Protein AF-A0ABD3NAD8-F1 (afdb_monomer)

Structure (mmCIF, N/CA/C/O backbone):
data_AF-A0ABD3NAD8-F1
#
_entry.id   AF-A0ABD3NAD8-F1
#
loop_
_atom_site.group_PDB
_atom_site.id
_atom_site.type_symbol
_atom_site.label_atom_id
_atom_site.label_alt_id
_atom_site.label_comp_id
_atom_site.label_asym_id
_atom_site.label_entity_id
_atom_site.label_seq_id
_atom_site.pdbx_PDB_ins_code
_atom_site.Cartn_x
_atom_site.Cartn_y
_atom_site.Cartn_z
_atom_site.occupancy
_atom_site.B_iso_or_equiv
_atom_site.auth_seq_id
_atom_site.auth_comp_id
_atom_site.auth_asym_id
_atom_site.auth_atom_id
_atom_site.pdbx_PDB_model_num
ATOM 1 N N . MET A 1 1 ? 34.230 -24.444 -45.486 1.00 39.56 1 MET A N 1
ATOM 2 C CA . MET A 1 1 ? 33.389 -23.413 -46.130 1.00 39.56 1 MET A CA 1
ATOM 3 C C . MET A 1 1 ? 31.937 -23.840 -45.997 1.00 39.56 1 MET A C 1
ATOM 5 O O . MET A 1 1 ? 31.507 -24.710 -46.738 1.00 39.56 1 MET A O 1
ATOM 9 N N . ILE A 1 2 ? 31.224 -23.310 -45.003 1.00 25.03 2 ILE A N 1
ATOM 10 C CA . ILE A 1 2 ? 29.782 -23.521 -44.814 1.00 25.03 2 ILE A CA 1
ATOM 11 C C . ILE A 1 2 ? 29.194 -22.139 -44.528 1.00 25.03 2 ILE A C 1
ATOM 13 O O . ILE A 1 2 ? 29.725 -21.396 -43.705 1.00 25.03 2 ILE A O 1
ATOM 17 N N . ALA A 1 3 ? 28.185 -21.778 -45.314 1.00 26.28 3 ALA A N 1
ATOM 18 C CA . ALA A 1 3 ? 27.603 -20.450 -45.400 1.00 26.28 3 ALA A CA 1
ATOM 19 C C . ALA A 1 3 ? 26.737 -20.115 -44.176 1.00 26.28 3 ALA A C 1
ATOM 21 O O . ALA A 1 3 ? 25.886 -20.905 -43.770 1.00 26.28 3 ALA A O 1
ATOM 22 N N . SER A 1 4 ? 26.930 -18.913 -43.634 1.00 23.59 4 SER A N 1
ATOM 23 C CA . SER A 1 4 ? 26.073 -18.307 -42.615 1.00 23.59 4 SER A CA 1
ATOM 24 C C . SER A 1 4 ? 24.858 -17.652 -43.273 1.00 23.59 4 SER A C 1
ATOM 26 O O . SER A 1 4 ? 25.016 -16.750 -44.094 1.00 23.59 4 SER A O 1
ATOM 28 N N . TYR A 1 5 ? 23.651 -18.051 -42.870 1.00 23.64 5 TYR A N 1
ATOM 29 C CA . TYR A 1 5 ? 22.419 -17.300 -43.128 1.00 23.64 5 TYR A CA 1
ATOM 30 C C . TYR A 1 5 ? 21.972 -16.586 -41.843 1.00 23.64 5 TYR A C 1
ATOM 32 O O . TYR A 1 5 ? 21.877 -17.235 -40.800 1.00 23.64 5 TYR A O 1
ATOM 40 N N . PRO A 1 6 ? 21.662 -15.278 -41.879 1.00 28.80 6 PRO A N 1
ATOM 41 C CA . PRO A 1 6 ? 21.065 -14.591 -40.743 1.00 28.80 6 PRO A CA 1
ATOM 42 C C . PRO A 1 6 ? 19.551 -14.845 -40.695 1.00 28.80 6 PRO A C 1
ATOM 44 O O . PRO A 1 6 ? 18.809 -14.473 -41.605 1.00 28.80 6 PRO A O 1
ATOM 47 N N . ILE A 1 7 ? 19.084 -15.452 -39.602 1.00 27.44 7 ILE A N 1
ATOM 48 C CA . ILE A 1 7 ? 17.658 -15.592 -39.288 1.00 27.44 7 ILE A CA 1
ATOM 49 C C . ILE A 1 7 ? 17.137 -14.228 -38.821 1.00 27.44 7 ILE A C 1
ATOM 51 O O . ILE A 1 7 ? 17.492 -13.725 -37.756 1.00 27.44 7 ILE A O 1
ATOM 55 N N . ARG A 1 8 ? 16.292 -13.616 -39.651 1.00 27.55 8 ARG A N 1
ATOM 56 C CA . ARG A 1 8 ? 15.570 -12.372 -39.370 1.00 27.55 8 ARG A CA 1
ATOM 57 C C . ARG A 1 8 ? 14.283 -12.720 -38.616 1.00 27.55 8 ARG A C 1
ATOM 59 O O . ARG A 1 8 ? 13.380 -13.307 -39.201 1.00 27.55 8 ARG A O 1
ATOM 66 N N . ALA A 1 9 ? 14.192 -12.369 -37.335 1.00 31.05 9 ALA A N 1
ATOM 67 C CA . ALA A 1 9 ? 12.952 -12.512 -36.568 1.00 31.05 9 ALA A CA 1
ATOM 68 C C . ALA A 1 9 ? 11.886 -11.498 -37.048 1.00 31.05 9 ALA A C 1
ATOM 70 O O . ALA A 1 9 ? 12.238 -10.350 -37.356 1.00 31.05 9 ALA A O 1
ATOM 71 N N . PRO A 1 10 ? 10.596 -11.881 -37.121 1.00 30.50 10 PRO A N 1
ATOM 72 C CA . PRO A 1 10 ? 9.531 -10.989 -37.560 1.00 30.50 10 PRO A CA 1
ATOM 73 C C . PRO A 1 10 ? 9.176 -9.981 -36.458 1.00 30.50 10 PRO A C 1
ATOM 75 O O . PRO A 1 10 ? 9.007 -10.335 -35.292 1.00 30.50 10 PRO A O 1
ATOM 78 N N . ARG A 1 11 ? 9.060 -8.704 -36.838 1.00 40.19 11 ARG A N 1
ATOM 79 C CA . ARG A 1 11 ? 8.466 -7.650 -36.004 1.00 40.19 11 ARG A CA 1
ATOM 80 C C . ARG A 1 11 ? 6.947 -7.777 -36.071 1.00 40.19 11 ARG A C 1
ATOM 82 O O . ARG A 1 11 ? 6.416 -7.823 -37.175 1.00 40.19 11 ARG A O 1
ATOM 89 N N . GLY A 1 12 ? 6.274 -7.742 -34.923 1.00 40.19 12 GLY A N 1
ATOM 90 C CA . GLY A 1 12 ? 4.830 -7.490 -34.877 1.00 40.19 12 GLY A CA 1
ATOM 91 C C . GLY A 1 12 ? 4.067 -8.273 -33.817 1.00 40.19 12 GLY A C 1
ATOM 92 O O . GLY A 1 12 ? 3.127 -8.963 -34.170 1.00 40.19 12 GLY A O 1
ATOM 93 N N . TRP A 1 13 ? 4.472 -8.198 -32.548 1.00 37.44 13 TRP A N 1
ATOM 94 C CA . TRP A 1 13 ? 3.698 -8.698 -31.402 1.00 37.44 13 TRP A CA 1
ATOM 95 C C . TRP A 1 13 ? 3.910 -7.693 -30.265 1.00 37.44 13 TRP A C 1
ATOM 97 O O . TRP A 1 13 ? 4.909 -7.786 -29.555 1.00 37.44 13 TRP A O 1
ATOM 107 N N . GLY A 1 14 ? 3.083 -6.646 -30.185 1.00 40.69 14 GLY A N 1
ATOM 108 C CA . GLY A 1 14 ? 3.405 -5.485 -29.342 1.00 40.69 14 GLY A CA 1
ATOM 109 C C . GLY A 1 14 ? 2.270 -4.831 -28.564 1.00 40.69 14 GLY A C 1
ATOM 110 O O . GLY A 1 14 ? 2.575 -4.185 -27.569 1.00 40.69 14 GLY A O 1
ATOM 111 N N . GLU A 1 15 ? 1.000 -4.995 -28.941 1.00 39.97 15 GLU A N 1
ATOM 112 C CA . GLU A 1 15 ? -0.069 -4.178 -28.334 1.00 39.97 15 GLU A CA 1
ATOM 113 C C . GLU A 1 15 ? -1.209 -5.004 -27.711 1.00 39.97 15 GLU A C 1
ATOM 115 O O . GLU A 1 15 ? -1.737 -4.617 -26.670 1.00 39.97 15 GLU A O 1
ATOM 120 N N . ASP A 1 16 ? -1.485 -6.216 -28.201 1.00 34.66 16 ASP A N 1
ATOM 121 C CA . ASP A 1 16 ? -2.639 -6.999 -27.721 1.00 34.66 16 ASP A CA 1
ATOM 122 C C . ASP A 1 16 ? -2.414 -7.708 -26.367 1.00 34.66 16 ASP A C 1
ATOM 124 O O . ASP A 1 16 ? -3.361 -7.989 -25.632 1.00 34.66 16 ASP A O 1
ATOM 128 N N . LEU A 1 17 ? -1.159 -7.949 -25.965 1.00 41.22 17 LEU A N 1
ATOM 129 C CA . LEU A 1 17 ? -0.846 -8.648 -24.704 1.00 41.22 17 LEU A CA 1
ATOM 130 C C . LEU A 1 17 ? -0.907 -7.734 -23.461 1.00 41.22 17 LEU A C 1
ATOM 132 O O . LEU A 1 17 ? -1.074 -8.211 -22.333 1.00 41.22 17 LEU A O 1
ATOM 136 N N . VAL A 1 18 ? -0.769 -6.418 -23.657 1.00 41.97 18 VAL A N 1
ATOM 137 C CA . VAL A 1 18 ? -0.759 -5.419 -22.570 1.00 41.97 18 VAL A CA 1
ATOM 138 C C . VAL A 1 18 ? -2.186 -5.089 -22.126 1.00 41.97 18 VAL A C 1
ATOM 140 O O . VAL A 1 18 ? -2.445 -4.937 -20.930 1.00 41.97 18 VAL A O 1
ATOM 143 N N . ALA A 1 19 ? -3.139 -5.100 -23.066 1.00 36.53 19 ALA A N 1
ATOM 144 C CA . ALA A 1 19 ? -4.561 -5.037 -22.747 1.00 36.53 19 ALA A CA 1
ATOM 145 C C . ALA A 1 19 ? -4.994 -6.244 -21.898 1.00 36.53 19 ALA A C 1
ATOM 147 O O . ALA A 1 19 ? -5.687 -6.055 -20.903 1.00 36.53 19 ALA A O 1
ATOM 148 N N . SER A 1 20 ? -4.509 -7.455 -22.211 1.00 38.88 20 SER A N 1
ATOM 149 C CA . SER A 1 20 ? -4.867 -8.693 -21.500 1.00 38.88 20 SER A CA 1
ATOM 150 C C . SER A 1 20 ? -4.415 -8.701 -20.034 1.00 38.88 20 SER A C 1
ATOM 152 O O . SER A 1 20 ? -5.158 -9.127 -19.155 1.00 38.88 20 SER A O 1
ATOM 154 N N . THR A 1 21 ? -3.218 -8.196 -19.727 1.00 40.72 21 THR A N 1
ATOM 155 C CA . THR A 1 21 ? -2.651 -8.250 -18.364 1.00 40.72 21 THR A CA 1
ATOM 156 C C . THR A 1 21 ? -3.248 -7.207 -17.414 1.00 40.72 21 THR A C 1
ATOM 158 O O . THR A 1 21 ? -3.453 -7.510 -16.239 1.00 40.72 21 THR A O 1
ATOM 161 N N . CYS A 1 22 ? -3.627 -6.024 -17.914 1.00 41.12 22 CYS A N 1
ATOM 162 C CA . CYS A 1 22 ? -4.428 -5.067 -17.139 1.00 41.12 22 CYS A CA 1
ATOM 163 C C . CYS A 1 22 ? -5.900 -5.501 -17.031 1.00 41.12 22 CYS A C 1
ATOM 165 O O . CYS A 1 22 ? -6.521 -5.292 -15.986 1.00 41.12 22 CYS A O 1
ATOM 167 N N . PHE A 1 23 ? -6.439 -6.174 -18.058 1.00 39.88 23 PHE A N 1
ATOM 168 C CA . PHE A 1 23 ? -7.770 -6.779 -17.986 1.00 39.88 23 PHE A CA 1
ATOM 169 C C . PHE A 1 23 ? -7.854 -7.851 -16.907 1.00 39.88 23 PHE A C 1
ATOM 171 O O . PHE A 1 23 ? -8.876 -7.915 -16.246 1.00 39.88 23 PHE A O 1
ATOM 178 N N . HIS A 1 24 ? -6.814 -8.656 -16.671 1.00 42.31 24 HIS A N 1
ATOM 179 C CA . HIS A 1 24 ? -6.891 -9.727 -15.673 1.00 42.31 24 HIS A CA 1
ATOM 180 C C . HIS A 1 24 ? -6.938 -9.218 -14.231 1.00 42.31 24 HIS A C 1
ATOM 182 O O . HIS A 1 24 ? -7.728 -9.732 -13.449 1.00 42.31 24 HIS A O 1
ATOM 188 N N . VAL A 1 25 ? -6.198 -8.163 -13.877 1.00 48.16 25 VAL A N 1
ATOM 189 C CA . VAL A 1 25 ? -6.293 -7.580 -12.524 1.00 48.16 25 VAL A CA 1
ATOM 190 C C . VAL A 1 25 ? -7.663 -6.921 -12.310 1.00 48.16 25 VAL A C 1
ATOM 192 O O . VAL A 1 25 ? -8.266 -7.082 -11.251 1.00 48.16 25 VAL A O 1
ATOM 195 N N . ILE A 1 26 ? -8.205 -6.247 -13.329 1.00 45.66 26 ILE A N 1
ATOM 196 C CA . ILE A 1 26 ? -9.538 -5.623 -13.270 1.00 45.66 26 ILE A CA 1
ATOM 197 C C . ILE A 1 26 ? -10.661 -6.681 -13.312 1.00 45.66 26 ILE A C 1
ATOM 199 O O . ILE A 1 26 ? -11.648 -6.552 -12.591 1.00 45.66 26 ILE A O 1
ATOM 203 N N . ALA A 1 27 ? -10.505 -7.755 -14.091 1.00 42.78 27 ALA A N 1
ATOM 204 C CA . ALA A 1 27 ? -11.459 -8.859 -14.191 1.00 42.78 27 ALA A CA 1
ATOM 205 C C . ALA A 1 27 ? -11.477 -9.707 -12.917 1.00 42.78 27 ALA A C 1
ATOM 207 O O . ALA A 1 27 ? -12.556 -10.064 -12.458 1.00 42.78 27 ALA A O 1
ATOM 208 N N . SER A 1 28 ? -10.328 -9.958 -12.283 1.00 42.66 28 SER A N 1
ATOM 209 C CA . SER A 1 28 ? -10.280 -10.613 -10.971 1.00 42.66 28 SER A CA 1
ATOM 210 C C . SER A 1 28 ? -10.959 -9.762 -9.892 1.00 42.66 28 SER A C 1
ATOM 212 O O . SER A 1 28 ? -11.696 -10.306 -9.076 1.00 42.66 28 SER A O 1
ATOM 214 N N . ILE A 1 29 ? -10.820 -8.429 -9.931 1.00 47.88 29 ILE A N 1
ATOM 215 C CA . ILE A 1 29 ? -11.559 -7.523 -9.030 1.00 47.88 29 ILE A CA 1
ATOM 216 C C . ILE A 1 29 ? -13.073 -7.561 -9.321 1.00 47.88 29 ILE A C 1
ATOM 218 O O . ILE A 1 29 ? -13.874 -7.628 -8.391 1.00 47.88 29 ILE A O 1
ATOM 222 N N . ALA A 1 30 ? -13.488 -7.587 -10.592 1.00 44.09 30 ALA A N 1
ATOM 223 C CA . ALA A 1 30 ? -14.903 -7.653 -1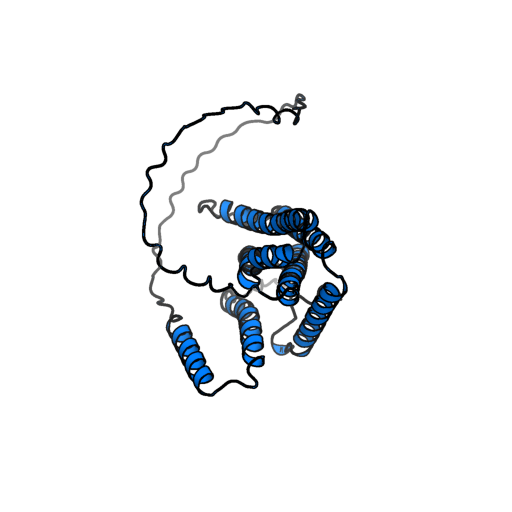0.976 1.00 44.09 30 ALA A CA 1
ATOM 224 C C . ALA A 1 30 ? -15.566 -9.011 -10.654 1.00 44.09 30 ALA A C 1
ATOM 226 O O . ALA A 1 30 ? -16.731 -9.048 -10.255 1.00 44.09 30 ALA A O 1
ATOM 227 N N . ILE A 1 31 ? -14.836 -10.122 -10.786 1.00 46.50 31 ILE A N 1
ATOM 228 C CA . ILE A 1 31 ? -15.319 -11.478 -10.471 1.00 46.50 31 ILE A CA 1
ATOM 229 C C . ILE A 1 31 ? -15.453 -11.670 -8.952 1.00 46.50 31 ILE A C 1
ATOM 231 O O . ILE A 1 31 ? -16.444 -12.247 -8.497 1.00 46.50 31 ILE A O 1
ATOM 235 N N . VAL A 1 32 ? -14.530 -11.115 -8.157 1.00 49.06 32 VAL A N 1
ATOM 236 C CA . VAL A 1 32 ? -14.637 -11.102 -6.686 1.00 49.06 32 VAL A CA 1
ATOM 237 C C . VAL A 1 32 ? -15.862 -10.302 -6.221 1.00 49.06 32 VAL A C 1
ATOM 239 O O . VAL A 1 32 ? -16.561 -10.731 -5.299 1.00 49.06 32 VAL A O 1
ATOM 242 N N . GLU A 1 33 ? -16.197 -9.200 -6.897 1.00 48.28 33 GLU A N 1
ATOM 243 C CA . GLU A 1 33 ? -17.381 -8.398 -6.559 1.00 48.28 33 GLU A CA 1
ATOM 244 C C . GLU A 1 33 ? -18.702 -9.088 -6.970 1.00 48.28 33 GLU A C 1
ATOM 246 O O . GLU A 1 33 ? -19.704 -8.988 -6.257 1.00 48.28 33 GLU A O 1
ATOM 251 N N . LEU A 1 34 ? -18.703 -9.872 -8.058 1.00 45.03 34 LEU A N 1
ATOM 252 C CA . LEU A 1 34 ? -19.848 -10.695 -8.487 1.00 45.03 34 LEU A CA 1
ATOM 253 C C . LEU A 1 34 ? -20.079 -11.920 -7.582 1.00 45.03 34 LEU A C 1
ATOM 255 O O . LEU A 1 34 ? -21.225 -12.310 -7.351 1.00 45.03 34 LEU A O 1
ATOM 259 N N . GLY A 1 35 ? -19.019 -12.493 -7.003 1.00 48.22 35 GLY A N 1
ATOM 260 C CA . GLY A 1 35 ? -19.107 -13.617 -6.059 1.00 48.22 35 GLY A CA 1
ATOM 261 C C . GLY A 1 35 ? -19.759 -13.270 -4.712 1.00 48.22 35 GLY A C 1
ATOM 262 O O . GLY A 1 35 ? -20.184 -14.166 -3.977 1.00 48.22 35 GLY A O 1
ATOM 263 N N . ARG A 1 36 ? -19.894 -11.976 -4.393 1.00 46.81 36 ARG A N 1
ATOM 264 C CA . ARG A 1 36 ? -20.474 -11.469 -3.136 1.00 46.81 36 ARG A CA 1
ATOM 265 C C . ARG A 1 36 ? -22.006 -11.363 -3.153 1.00 46.81 36 ARG A C 1
ATOM 267 O O . ARG A 1 36 ? -22.611 -11.048 -2.128 1.00 46.81 36 ARG A O 1
ATOM 274 N N . ILE A 1 37 ? -22.644 -11.651 -4.289 1.00 48.47 37 ILE A N 1
ATOM 275 C CA . ILE A 1 37 ? -24.086 -11.491 -4.522 1.00 48.47 37 ILE A CA 1
ATOM 276 C C . ILE A 1 37 ? -24.754 -12.872 -4.527 1.00 48.47 37 ILE A C 1
ATOM 278 O O . ILE A 1 37 ? -25.175 -13.375 -5.564 1.00 48.47 37 ILE A O 1
ATOM 282 N N . LYS A 1 38 ? -24.843 -13.527 -3.364 1.00 50.47 38 LYS A N 1
ATOM 283 C CA . LYS A 1 38 ? -25.633 -14.769 -3.233 1.00 50.47 38 LYS A CA 1
ATOM 284 C C . LYS A 1 38 ? -27.039 -14.567 -2.665 1.00 50.47 38 LYS A C 1
ATOM 286 O O . LYS A 1 38 ? -27.776 -15.538 -2.594 1.00 50.47 38 LYS A O 1
ATOM 291 N N . HIS A 1 39 ? -27.450 -13.343 -2.316 1.00 53.09 39 HIS A N 1
ATOM 292 C CA . HIS A 1 39 ? -28.790 -13.100 -1.763 1.00 53.09 39 HIS A CA 1
ATOM 293 C C . HIS A 1 39 ? -29.255 -11.638 -1.892 1.00 53.09 39 HIS A C 1
ATOM 295 O O . HIS A 1 39 ? -29.528 -10.975 -0.893 1.00 53.09 39 HIS A O 1
ATOM 301 N N . THR A 1 40 ? -29.373 -11.109 -3.112 1.00 53.31 40 THR A N 1
ATOM 302 C CA . THR A 1 40 ? -29.961 -9.772 -3.300 1.00 53.31 40 THR A CA 1
ATOM 303 C C . THR A 1 40 ? -30.985 -9.717 -4.422 1.00 53.31 40 THR A C 1
ATOM 305 O O . THR A 1 40 ? -30.876 -10.371 -5.455 1.00 53.31 40 THR A O 1
ATOM 308 N N . ASP A 1 41 ? -32.022 -8.944 -4.121 1.00 63.59 41 ASP A N 1
ATOM 309 C CA . ASP A 1 41 ? -33.313 -8.835 -4.781 1.00 63.59 41 ASP A CA 1
ATOM 310 C C . ASP A 1 41 ? -33.212 -8.516 -6.283 1.00 63.59 41 ASP A C 1
ATOM 312 O O . ASP A 1 41 ? -32.328 -7.760 -6.711 1.00 63.59 41 ASP A O 1
ATOM 316 N N . ARG A 1 42 ? -34.143 -9.053 -7.086 1.00 65.19 42 ARG A N 1
ATOM 317 C CA . ARG A 1 42 ? -34.136 -9.003 -8.569 1.00 65.19 42 ARG A CA 1
ATOM 318 C C . ARG A 1 42 ? -33.966 -7.584 -9.131 1.00 65.19 42 ARG A C 1
ATOM 320 O O . ARG A 1 42 ? -33.372 -7.412 -10.193 1.00 65.19 42 ARG A O 1
ATOM 327 N N . SER A 1 43 ? -34.414 -6.569 -8.397 1.00 62.06 43 SER A N 1
ATOM 328 C CA . SER A 1 43 ? -34.292 -5.154 -8.766 1.00 62.06 43 SER A CA 1
ATOM 329 C C . SER A 1 43 ? -32.841 -4.649 -8.807 1.00 62.06 43 SER A C 1
ATOM 331 O O . SER A 1 43 ? -32.510 -3.790 -9.622 1.00 62.06 43 SER A O 1
ATOM 333 N N . THR A 1 44 ? -31.942 -5.201 -7.985 1.00 64.69 44 THR A N 1
ATOM 334 C CA . THR A 1 44 ? -30.519 -4.804 -7.976 1.00 64.69 44 THR A CA 1
ATOM 335 C C . THR A 1 44 ? -29.729 -5.409 -9.137 1.00 64.69 44 THR A C 1
ATOM 337 O O . THR A 1 44 ? -28.842 -4.751 -9.682 1.00 64.69 44 THR A O 1
ATOM 340 N N . ALA A 1 45 ? -30.109 -6.608 -9.588 1.00 66.06 45 ALA A N 1
ATOM 341 C CA . ALA A 1 45 ? -29.502 -7.259 -10.746 1.00 66.06 45 ALA A CA 1
ATOM 342 C C . ALA A 1 45 ? -29.756 -6.474 -12.046 1.00 66.06 45 ALA A C 1
ATOM 344 O O . ALA A 1 45 ? -28.849 -6.324 -12.863 1.00 66.06 45 ALA A O 1
ATOM 345 N N . VAL A 1 46 ? -30.954 -5.900 -12.208 1.00 72.38 46 VAL A N 1
ATOM 346 C CA . VAL A 1 46 ? -31.307 -5.090 -13.389 1.00 72.38 46 VAL A CA 1
ATOM 347 C C . VAL A 1 46 ? -30.510 -3.783 -13.431 1.00 72.38 46 VAL A C 1
ATOM 349 O O . VAL A 1 46 ? -29.988 -3.419 -14.481 1.00 72.38 46 VAL A O 1
ATOM 352 N N . ILE A 1 47 ? -30.341 -3.102 -12.291 1.00 69.12 47 ILE A N 1
ATOM 353 C CA . ILE A 1 47 ? -29.558 -1.855 -12.214 1.00 69.12 47 ILE A CA 1
ATOM 354 C C . ILE A 1 47 ? -28.068 -2.120 -12.495 1.00 69.12 47 ILE A C 1
ATOM 356 O O . ILE A 1 47 ? -27.412 -1.316 -13.160 1.00 69.12 47 ILE A O 1
ATOM 360 N N . MET A 1 48 ? -27.537 -3.257 -12.039 1.00 66.88 48 MET A N 1
ATOM 361 C CA . MET A 1 48 ? -26.155 -3.668 -12.317 1.00 66.88 48 MET A CA 1
ATOM 362 C C . MET A 1 48 ? -25.950 -4.046 -13.790 1.00 66.88 48 MET A C 1
ATOM 364 O O . MET A 1 48 ? -24.976 -3.601 -14.397 1.00 66.88 48 MET A O 1
ATOM 368 N N . ALA A 1 49 ? -26.889 -4.780 -14.396 1.00 69.31 49 ALA A N 1
ATOM 369 C CA . ALA A 1 49 ? -26.846 -5.105 -15.823 1.00 69.31 49 ALA A CA 1
ATOM 370 C C . ALA A 1 49 ? -26.902 -3.841 -16.699 1.00 69.31 49 ALA A C 1
ATOM 372 O O . ALA A 1 49 ? -26.155 -3.729 -17.670 1.00 69.31 49 ALA A O 1
ATOM 373 N N . LEU A 1 50 ? -27.716 -2.850 -16.314 1.00 65.69 50 LEU A N 1
ATOM 374 C CA . LEU A 1 50 ? -27.797 -1.570 -17.020 1.00 65.69 50 LEU A CA 1
ATOM 375 C C . LEU A 1 50 ? -26.490 -0.766 -16.907 1.00 65.69 50 LEU A C 1
ATOM 377 O O . LEU A 1 50 ? -26.045 -0.173 -17.887 1.00 65.69 50 LEU A O 1
ATOM 381 N N . ARG A 1 51 ? -25.834 -0.775 -15.737 1.00 68.50 51 ARG A N 1
ATOM 382 C CA . ARG A 1 51 ? -24.527 -0.118 -15.548 1.00 68.50 51 ARG A CA 1
ATOM 383 C C . ARG A 1 51 ? -23.418 -0.788 -16.359 1.00 68.50 51 ARG A C 1
ATOM 385 O O . ARG A 1 51 ? -22.590 -0.084 -16.931 1.00 68.50 51 ARG A O 1
ATOM 392 N N . LEU A 1 52 ? -23.429 -2.117 -16.461 1.00 62.88 52 LEU A N 1
ATOM 393 C CA . LEU A 1 52 ? -22.463 -2.871 -17.267 1.00 62.88 52 LEU A CA 1
ATOM 394 C C . LEU A 1 52 ? -22.651 -2.626 -18.779 1.00 62.88 52 LEU A C 1
ATOM 396 O O . LEU A 1 52 ? -21.672 -2.502 -19.516 1.00 62.88 52 LEU A O 1
ATOM 400 N N . LEU A 1 53 ? -23.901 -2.480 -19.232 1.00 61.19 53 LEU A N 1
ATOM 401 C CA . LEU A 1 53 ? -24.231 -2.141 -20.622 1.00 61.19 53 LEU A CA 1
ATOM 402 C C . LEU A 1 53 ? -23.787 -0.712 -20.995 1.00 61.19 53 LEU A C 1
ATOM 404 O O . LEU A 1 53 ? -23.272 -0.477 -22.084 1.00 61.19 53 LEU A O 1
ATOM 408 N N . VAL A 1 54 ? -23.937 0.251 -20.080 1.00 64.38 54 VAL A N 1
ATOM 409 C CA . VAL A 1 54 ? -23.508 1.643 -20.318 1.00 64.38 54 VAL A CA 1
ATOM 410 C C . VAL A 1 54 ? -21.979 1.765 -20.351 1.00 64.38 54 VAL A C 1
ATOM 412 O O . VAL A 1 54 ? -21.445 2.522 -21.157 1.00 64.38 54 VAL A O 1
ATOM 415 N N . LEU A 1 55 ? -21.258 0.983 -19.543 1.00 55.75 55 LEU A N 1
ATOM 416 C CA . LEU A 1 55 ? -19.789 0.965 -19.548 1.00 55.75 55 LEU A CA 1
ATOM 417 C C . LEU A 1 55 ? -19.186 0.302 -20.798 1.00 55.75 55 LEU A C 1
ATOM 419 O O . LEU A 1 55 ? -18.091 0.676 -21.208 1.00 55.75 55 LEU A O 1
ATOM 423 N N . THR A 1 56 ? -19.895 -0.633 -21.436 1.00 52.00 56 THR A N 1
ATOM 424 C CA . THR A 1 56 ? -19.418 -1.300 -22.662 1.00 52.00 56 THR A CA 1
ATOM 425 C C . THR A 1 56 ? -19.616 -0.458 -23.927 1.00 52.00 56 THR A C 1
ATOM 427 O O . THR A 1 56 ? -18.860 -0.613 -24.882 1.00 52.00 56 THR A O 1
ATOM 430 N N . LEU A 1 57 ? -20.550 0.499 -23.926 1.00 47.19 57 LEU A N 1
ATOM 431 C CA . LEU A 1 57 ? -20.830 1.371 -25.078 1.00 47.19 57 LEU A CA 1
ATOM 432 C C . LEU A 1 57 ? -19.856 2.554 -25.245 1.00 47.19 57 LEU A C 1
ATOM 434 O O . LEU A 1 57 ? -19.790 3.133 -26.325 1.00 47.19 57 LEU A O 1
ATOM 438 N N . VAL A 1 58 ? -19.067 2.898 -24.221 1.00 50.72 58 VAL A N 1
ATOM 439 C CA . VAL A 1 58 ? -18.091 4.012 -24.278 1.00 50.72 58 VAL A CA 1
ATOM 440 C C . VAL A 1 58 ? -16.722 3.568 -24.829 1.00 50.72 58 VAL A C 1
ATOM 442 O O . VAL A 1 58 ? -15.873 4.401 -25.133 1.00 50.72 58 VAL A O 1
ATOM 445 N N . ALA A 1 59 ? -16.501 2.266 -25.031 1.00 41.50 59 ALA A N 1
ATOM 446 C CA . ALA A 1 59 ? -15.210 1.702 -25.438 1.00 41.50 59 ALA A CA 1
ATOM 447 C C . ALA A 1 59 ? -15.090 1.396 -26.950 1.00 41.50 59 ALA A C 1
ATOM 449 O O . ALA A 1 59 ? -14.474 0.403 -27.331 1.00 41.50 59 ALA A O 1
ATOM 450 N N . LEU A 1 60 ? -15.659 2.232 -27.826 1.00 44.34 60 LEU A N 1
ATOM 451 C CA . LEU A 1 60 ? -15.427 2.161 -29.278 1.00 44.34 60 LEU A CA 1
ATOM 452 C C . LEU A 1 60 ? -14.293 3.125 -29.680 1.00 44.34 60 LEU A C 1
ATOM 454 O O . LEU A 1 60 ? -14.485 4.340 -29.598 1.00 44.34 60 LEU A O 1
ATOM 458 N N . PRO A 1 61 ? -13.116 2.642 -30.123 1.00 49.62 61 PRO A N 1
ATOM 459 C CA . PRO A 1 61 ? -12.053 3.521 -30.594 1.00 49.62 61 PRO A CA 1
ATOM 460 C C . PRO A 1 61 ? -12.333 4.016 -32.024 1.00 49.62 61 PRO A C 1
ATOM 462 O O . PRO A 1 61 ? -12.370 3.236 -32.973 1.00 49.62 61 PRO A O 1
ATOM 465 N N . CYS A 1 62 ? -12.478 5.335 -32.187 1.00 39.03 62 CYS A N 1
ATOM 466 C CA . CYS A 1 62 ? -12.351 6.018 -33.477 1.00 39.03 62 CYS A CA 1
ATOM 467 C C . CYS A 1 62 ? -10.891 5.956 -33.950 1.00 39.03 62 CYS A C 1
ATOM 469 O O . CYS A 1 62 ? -10.049 6.725 -33.488 1.00 39.03 62 CYS A O 1
ATOM 471 N N . SER A 1 63 ? -10.581 5.069 -34.890 1.00 50.84 63 SER A N 1
ATOM 472 C CA . SER A 1 63 ? -9.300 5.035 -35.597 1.00 50.84 63 SER A CA 1
ATOM 473 C C . SER A 1 63 ? -9.401 5.792 -36.924 1.00 50.84 63 SER A C 1
ATOM 475 O O . SER A 1 63 ? -9.809 5.245 -37.944 1.00 50.84 63 SER A O 1
ATOM 477 N N . ALA A 1 64 ? -9.008 7.068 -36.926 1.00 51.41 64 ALA A N 1
ATOM 478 C CA . ALA A 1 64 ? -8.768 7.814 -38.162 1.00 51.41 64 ALA A CA 1
ATOM 479 C C . ALA A 1 64 ? -7.799 8.984 -37.933 1.00 51.41 64 ALA A C 1
ATOM 481 O O . ALA A 1 64 ? -8.244 10.108 -37.750 1.00 51.41 64 ALA A O 1
ATOM 482 N N . PHE A 1 65 ? -6.484 8.744 -37.980 1.00 49.62 65 PHE A N 1
ATOM 483 C CA . PHE A 1 65 ? -5.512 9.799 -38.299 1.00 49.62 65 PHE A CA 1
ATOM 484 C C . PHE A 1 65 ? -4.299 9.221 -39.041 1.00 49.62 65 PHE A C 1
ATOM 486 O O . PHE A 1 65 ? -3.593 8.344 -38.547 1.00 49.62 65 PHE A O 1
ATOM 493 N N . SER A 1 66 ? -4.093 9.721 -40.259 1.00 43.66 66 SER A N 1
ATOM 494 C CA . SER A 1 66 ? -2.988 9.387 -41.162 1.00 43.66 66 SER A CA 1
ATOM 495 C C . SER A 1 66 ? -1.668 10.045 -40.728 1.00 43.66 66 SER A C 1
ATOM 497 O O . SER A 1 66 ? -1.691 11.155 -40.191 1.00 43.66 66 SER A O 1
ATOM 499 N N . PRO A 1 67 ? -0.501 9.438 -41.018 1.00 52.00 67 PRO A N 1
ATOM 500 C CA . PRO A 1 67 ? 0.792 10.021 -40.676 1.00 52.00 67 PRO A CA 1
ATOM 501 C C . PRO A 1 67 ? 1.214 11.118 -41.671 1.00 52.00 67 PRO A C 1
ATOM 503 O O . PRO A 1 67 ? 1.340 10.878 -42.872 1.00 52.00 67 PRO A O 1
ATOM 506 N N . VAL A 1 68 ? 1.504 12.318 -41.156 1.00 45.81 68 VAL A N 1
ATOM 507 C CA . VAL A 1 68 ? 2.231 13.375 -41.879 1.00 45.81 68 VAL A CA 1
ATOM 508 C C . VAL A 1 68 ? 3.732 13.105 -41.773 1.00 45.81 68 VAL A C 1
ATOM 510 O O . VAL A 1 68 ? 4.306 13.065 -40.689 1.00 45.81 68 VAL A O 1
ATOM 513 N N . SER A 1 69 ? 4.368 12.922 -42.929 1.00 47.66 69 SER A N 1
ATOM 514 C CA . SER A 1 69 ? 5.816 12.794 -43.082 1.00 47.66 69 SER A CA 1
ATOM 515 C C . SER A 1 69 ? 6.464 14.181 -43.086 1.00 47.66 69 SER A C 1
ATOM 517 O O . SER A 1 69 ? 6.254 14.959 -44.016 1.00 47.66 69 SER A O 1
ATOM 519 N N . THR A 1 70 ? 7.270 14.499 -42.071 1.00 46.81 70 THR A N 1
ATOM 520 C CA . THR A 1 70 ? 8.114 15.703 -42.059 1.00 46.81 70 THR A CA 1
ATOM 521 C C . THR A 1 70 ? 9.586 15.344 -42.209 1.00 46.81 70 THR A C 1
ATOM 523 O O . THR A 1 70 ? 10.175 14.567 -41.460 1.00 46.81 70 THR A O 1
ATOM 526 N N . LYS A 1 71 ? 10.163 15.926 -43.260 1.00 38.81 71 LYS A N 1
ATOM 527 C CA . LYS A 1 71 ? 11.517 15.722 -43.757 1.00 38.81 71 LYS A CA 1
ATOM 528 C C . LYS A 1 71 ? 12.545 16.414 -42.854 1.00 38.81 71 LYS A C 1
ATOM 530 O O . LYS A 1 71 ? 12.412 17.575 -42.485 1.00 38.81 71 LYS A O 1
ATOM 535 N N . MET A 1 72 ? 13.585 15.647 -42.570 1.00 42.25 72 MET A N 1
ATOM 536 C CA . MET A 1 72 ? 14.855 15.938 -41.908 1.00 42.25 72 MET A CA 1
ATOM 537 C C . MET A 1 72 ? 15.521 17.266 -42.337 1.00 42.25 72 MET A C 1
ATOM 539 O O . MET A 1 72 ? 15.706 17.504 -43.529 1.00 42.25 72 MET A O 1
ATOM 543 N N . ARG A 1 73 ? 15.978 18.077 -41.368 1.00 45.59 73 ARG A N 1
ATOM 544 C CA . ARG A 1 73 ? 17.000 19.124 -41.565 1.00 45.59 73 ARG A CA 1
ATOM 545 C C . ARG A 1 73 ? 18.108 18.938 -40.524 1.00 45.59 73 ARG A C 1
ATOM 547 O O . ARG A 1 73 ? 17.895 19.164 -39.339 1.00 45.59 73 ARG A O 1
ATOM 554 N N . GLN A 1 74 ? 19.269 18.476 -40.986 1.00 39.03 74 GLN A N 1
ATOM 555 C CA . GLN A 1 74 ? 20.521 18.406 -40.230 1.00 39.03 74 GLN A CA 1
ATOM 556 C C . GLN A 1 74 ? 21.123 19.808 -40.089 1.00 39.03 74 GLN A C 1
ATOM 558 O O . GLN A 1 74 ? 21.249 20.526 -41.081 1.00 39.03 74 GLN A O 1
ATOM 563 N N . GLN A 1 75 ? 21.561 20.161 -38.883 1.00 49.94 75 GLN A N 1
ATOM 564 C CA . GLN A 1 75 ? 22.605 21.159 -38.676 1.00 49.94 75 GLN A CA 1
ATOM 565 C C . GLN A 1 75 ? 23.660 20.571 -37.743 1.00 49.94 75 GLN A C 1
ATOM 567 O O . GLN A 1 75 ? 23.384 20.171 -36.616 1.00 49.94 75 GLN A O 1
ATOM 572 N N . THR A 1 76 ? 24.861 20.469 -38.293 1.00 49.59 76 THR A N 1
ATOM 573 C CA . THR A 1 76 ? 26.117 20.104 -37.652 1.00 49.59 76 THR A CA 1
ATOM 574 C C . THR A 1 76 ? 26.739 21.340 -37.014 1.00 49.59 76 THR A C 1
ATOM 576 O O . THR A 1 76 ? 26.917 22.347 -37.699 1.00 49.59 76 THR A O 1
ATOM 579 N N . SER A 1 77 ? 27.168 21.245 -35.759 1.00 53.00 77 SER A N 1
ATOM 580 C CA . SER A 1 77 ? 28.204 22.130 -35.224 1.00 53.00 77 SER A CA 1
ATOM 581 C C . SER A 1 77 ? 29.062 21.387 -34.208 1.00 53.00 77 SER A C 1
ATOM 583 O O . SER A 1 77 ? 28.580 20.843 -33.219 1.00 53.00 77 SER A O 1
ATOM 585 N N . SER A 1 78 ? 30.346 21.370 -34.524 1.00 49.66 78 SER A N 1
ATOM 586 C CA . SER A 1 78 ? 31.487 20.797 -33.827 1.00 49.66 78 SER A CA 1
ATOM 587 C C . SER A 1 78 ? 32.282 21.885 -33.096 1.00 49.66 78 SER A C 1
ATOM 589 O O . SER A 1 78 ? 32.559 22.902 -33.722 1.00 49.66 78 SER A O 1
ATOM 591 N N . SER A 1 79 ? 32.728 21.632 -31.858 1.00 40.91 79 SER A N 1
ATOM 592 C CA . SER A 1 79 ? 34.043 22.025 -31.280 1.00 40.91 79 SER A CA 1
ATOM 593 C C . SER A 1 79 ? 34.093 21.579 -29.797 1.00 40.91 79 SER A C 1
ATOM 595 O O . SER A 1 79 ? 33.131 21.771 -29.067 1.00 40.91 79 SER A O 1
ATOM 597 N N . LEU A 1 80 ? 35.005 20.679 -29.394 1.00 41.00 80 LEU A N 1
ATOM 598 C CA . LEU A 1 80 ? 36.395 20.874 -28.918 1.00 41.00 80 LEU A CA 1
ATOM 599 C C . LEU A 1 80 ? 36.520 21.544 -27.533 1.00 41.00 80 LEU A C 1
ATOM 601 O O . LEU A 1 80 ? 36.205 22.719 -27.398 1.00 41.00 80 LEU A O 1
ATOM 605 N N . GLY A 1 81 ? 37.131 20.837 -26.566 1.00 36.00 81 GLY A N 1
ATOM 606 C CA . GLY A 1 81 ? 37.915 21.499 -25.511 1.00 36.00 81 GLY A CA 1
ATOM 607 C C . GLY A 1 81 ? 38.033 20.819 -24.139 1.00 36.00 81 GLY A C 1
ATOM 608 O O . GLY A 1 81 ? 37.238 21.106 -23.262 1.00 36.00 81 GLY A O 1
ATOM 609 N N . ALA A 1 82 ? 39.113 20.043 -23.972 1.00 41.09 82 ALA A N 1
ATOM 610 C CA . ALA A 1 82 ? 40.032 19.974 -22.819 1.00 41.09 82 ALA A CA 1
ATOM 611 C C . ALA A 1 82 ? 39.584 19.507 -21.407 1.00 41.09 82 ALA A C 1
ATOM 613 O O . ALA A 1 82 ? 38.524 19.820 -20.885 1.00 41.09 82 ALA A O 1
ATOM 614 N N . ALA A 1 83 ? 40.505 18.753 -20.795 1.00 50.78 83 ALA A N 1
ATOM 615 C CA . ALA A 1 83 ? 40.439 18.056 -19.510 1.00 50.78 83 ALA A CA 1
ATOM 616 C C . ALA A 1 83 ? 41.113 18.871 -18.357 1.00 50.78 83 ALA A C 1
ATOM 618 O O . ALA A 1 83 ? 41.177 20.092 -18.465 1.00 50.78 83 ALA A O 1
ATOM 619 N N . PRO A 1 84 ? 41.573 18.276 -17.232 1.00 65.31 84 PRO A N 1
ATOM 620 C CA . PRO A 1 84 ? 40.968 18.439 -15.907 1.00 65.31 84 PRO A CA 1
ATOM 621 C C . PRO A 1 84 ? 41.877 19.142 -14.876 1.00 65.31 84 PRO A C 1
ATOM 623 O O . PRO A 1 84 ? 43.100 19.112 -14.989 1.00 65.31 84 PRO A O 1
ATOM 626 N N . THR A 1 85 ? 41.298 19.648 -13.783 1.00 52.16 85 THR A N 1
ATOM 627 C CA . THR A 1 85 ? 42.031 19.918 -12.531 1.00 52.16 85 THR A CA 1
ATOM 628 C C . THR A 1 85 ? 41.158 19.656 -11.293 1.00 52.16 85 THR A C 1
ATOM 630 O O . THR A 1 85 ? 39.973 19.991 -11.302 1.00 52.16 85 THR A O 1
ATOM 633 N N . PRO A 1 86 ? 41.721 19.058 -10.223 1.00 67.06 86 PRO A N 1
ATOM 634 C CA . PRO A 1 86 ? 41.049 18.846 -8.945 1.00 67.06 86 PRO A CA 1
ATOM 635 C C . PRO A 1 86 ? 41.497 19.881 -7.900 1.00 67.06 86 PRO A C 1
ATOM 637 O O . PRO A 1 86 ? 42.689 20.169 -7.800 1.00 67.06 86 PRO A O 1
ATOM 640 N N . SER A 1 87 ? 40.578 20.373 -7.066 1.00 43.22 87 SER A N 1
ATOM 641 C CA . SER A 1 87 ? 40.896 20.793 -5.693 1.00 43.22 87 SER A CA 1
ATOM 642 C C . SER A 1 87 ? 39.663 21.182 -4.868 1.00 43.22 87 SER A C 1
ATOM 644 O O . SER A 1 87 ? 38.767 21.883 -5.324 1.00 43.22 87 SER A O 1
ATOM 646 N N . ASN A 1 88 ? 39.739 20.742 -3.611 1.00 40.19 88 ASN A N 1
ATOM 647 C CA . ASN A 1 88 ? 39.253 21.362 -2.380 1.00 40.19 88 ASN A CA 1
ATOM 648 C C . ASN A 1 88 ? 37.761 21.318 -2.016 1.00 40.19 88 ASN A C 1
ATOM 650 O O . ASN A 1 88 ? 36.921 22.046 -2.530 1.00 40.19 88 ASN A 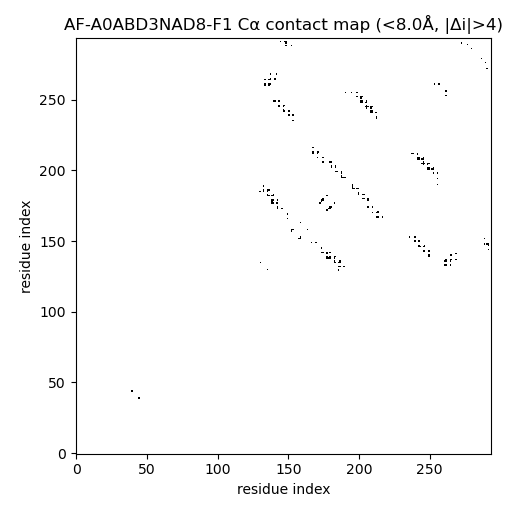O 1
ATOM 654 N N . GLU A 1 89 ? 37.512 20.463 -1.013 1.00 48.31 89 GLU A N 1
ATOM 655 C CA . GLU A 1 89 ? 36.871 20.796 0.264 1.00 48.31 89 GLU A CA 1
ATOM 656 C C . GLU A 1 89 ? 35.908 21.982 0.276 1.00 48.31 89 GLU A C 1
ATOM 658 O O . GLU A 1 89 ? 36.333 23.129 0.231 1.00 48.31 89 GLU A O 1
ATOM 663 N N . LEU A 1 90 ? 34.637 21.686 0.555 1.00 48.09 90 LEU A N 1
ATOM 664 C CA . LEU A 1 90 ? 33.801 22.517 1.418 1.00 48.09 90 LEU A CA 1
ATOM 665 C C . LEU A 1 90 ? 32.766 21.615 2.105 1.00 48.09 90 LEU A C 1
ATOM 667 O O . LEU A 1 90 ? 31.715 21.276 1.560 1.00 48.09 90 LEU A O 1
ATOM 671 N N . VAL A 1 91 ? 33.096 21.207 3.330 1.00 54.25 91 VAL A N 1
ATOM 672 C CA . VAL A 1 91 ? 32.149 20.662 4.305 1.00 54.25 91 VAL A CA 1
ATOM 673 C C . VAL A 1 91 ? 31.153 21.775 4.634 1.00 54.25 91 VAL A C 1
ATOM 675 O O . VAL A 1 91 ? 31.481 22.722 5.343 1.00 54.25 91 VAL A O 1
ATOM 678 N N . SER A 1 92 ? 29.943 21.688 4.078 1.00 45.91 92 SER A N 1
ATOM 679 C CA . SER A 1 92 ? 28.858 22.630 4.357 1.00 45.91 92 SER A CA 1
ATOM 680 C C . SER A 1 92 ? 27.854 22.019 5.335 1.00 45.91 92 SER A C 1
ATOM 682 O O . SER A 1 92 ? 27.167 21.030 5.068 1.00 45.91 92 SER A O 1
ATOM 684 N N . THR A 1 93 ? 27.831 22.628 6.510 1.00 49.03 93 THR A N 1
ATOM 685 C CA . THR A 1 93 ? 27.081 22.313 7.722 1.00 49.03 93 THR A CA 1
ATOM 686 C C . THR A 1 93 ? 25.561 22.384 7.512 1.00 49.03 93 THR A C 1
ATOM 688 O O . THR A 1 93 ? 24.970 23.460 7.491 1.00 49.03 93 THR A O 1
ATOM 691 N N . ARG A 1 94 ? 24.881 21.231 7.439 1.00 49.25 94 ARG A N 1
ATOM 692 C CA . ARG A 1 94 ? 23.404 21.120 7.471 1.00 49.25 94 ARG A CA 1
ATOM 693 C C . ARG A 1 94 ? 22.849 21.204 8.901 1.00 49.25 94 ARG A C 1
ATOM 695 O O . ARG A 1 94 ? 22.273 20.237 9.402 1.00 49.25 94 ARG A O 1
ATOM 702 N N . ARG A 1 95 ? 23.037 22.331 9.596 1.00 57.00 95 ARG A N 1
ATOM 703 C CA . ARG A 1 95 ? 22.472 22.506 10.949 1.00 57.00 95 ARG A CA 1
ATOM 704 C C . ARG A 1 95 ? 22.214 23.970 11.324 1.00 57.00 95 ARG A C 1
ATOM 706 O O . ARG A 1 95 ? 22.818 24.466 12.262 1.00 57.00 95 ARG A O 1
ATOM 713 N N . SER A 1 96 ? 21.297 24.648 10.630 1.00 51.94 96 SER A N 1
ATOM 714 C CA . SER A 1 96 ? 20.741 25.932 11.105 1.00 51.94 96 SER A CA 1
ATOM 715 C C . SER A 1 96 ? 19.503 26.381 10.313 1.00 51.94 96 SER A C 1
ATOM 717 O O . SER A 1 96 ? 19.589 27.310 9.523 1.00 51.94 96 SER A O 1
ATOM 719 N N . PHE A 1 97 ? 18.343 25.742 10.502 1.00 51.22 97 PHE A N 1
ATOM 720 C CA . PHE A 1 97 ? 17.054 26.291 10.023 1.00 51.22 97 PHE A CA 1
ATOM 721 C C . PHE A 1 97 ? 15.881 26.012 10.981 1.00 51.22 97 PHE A C 1
ATOM 723 O O . PHE A 1 97 ? 14.728 25.926 10.577 1.00 51.22 97 PHE A O 1
ATOM 730 N N . ILE A 1 98 ? 16.164 25.905 12.280 1.00 61.03 98 ILE A N 1
ATOM 731 C CA . ILE A 1 98 ? 15.146 26.010 13.329 1.00 61.03 98 ILE A CA 1
ATOM 732 C C . ILE A 1 98 ? 15.575 27.194 14.180 1.00 61.03 98 ILE A C 1
ATOM 734 O O . ILE A 1 98 ? 16.463 27.014 14.992 1.00 61.03 98 ILE A O 1
ATOM 738 N N . HIS A 1 99 ? 15.052 28.393 13.912 1.00 49.50 99 HIS A N 1
ATOM 739 C CA . HIS A 1 99 ? 14.907 29.507 14.865 1.00 49.50 99 HIS A CA 1
ATOM 740 C C . HIS A 1 99 ? 14.350 30.742 14.133 1.00 49.50 99 HIS A C 1
ATOM 742 O O . HIS A 1 99 ? 15.086 31.613 13.679 1.00 49.50 99 HIS A O 1
ATOM 748 N N . SER A 1 100 ? 13.025 30.823 14.022 1.00 49.44 100 SER A N 1
ATOM 749 C CA . SER A 1 100 ? 12.294 32.099 14.035 1.00 49.44 100 SER A CA 1
ATOM 750 C C . SER A 1 100 ? 10.830 31.826 14.353 1.00 49.44 100 SER A C 1
ATOM 752 O O . SER A 1 100 ? 9.962 31.795 13.488 1.00 49.44 100 SER A O 1
ATOM 754 N N . LEU A 1 101 ? 10.594 31.560 15.638 1.00 54.25 101 LEU A N 1
ATOM 755 C CA . LEU A 1 101 ? 9.337 31.877 16.298 1.00 54.25 101 LEU A CA 1
ATOM 756 C C . LEU A 1 101 ? 9.457 33.327 16.782 1.00 54.25 101 LEU A C 1
ATOM 758 O O . LEU A 1 101 ? 10.280 33.595 17.655 1.00 54.25 101 LEU A O 1
ATOM 762 N N . THR A 1 102 ? 8.614 34.220 16.277 1.00 59.03 102 THR A N 1
ATOM 763 C CA . THR A 1 102 ? 8.296 35.494 16.936 1.00 59.03 102 THR A CA 1
ATOM 764 C C . THR A 1 102 ? 6.845 35.870 16.637 1.00 59.03 102 THR A C 1
ATOM 766 O O . THR A 1 102 ? 6.497 36.343 15.563 1.00 59.03 102 THR A O 1
ATOM 769 N N . THR A 1 103 ? 5.991 35.542 17.607 1.00 56.25 103 THR A N 1
ATOM 770 C CA . THR A 1 103 ? 4.959 36.409 18.201 1.00 56.25 103 THR A CA 1
ATOM 771 C C . THR A 1 103 ? 4.414 37.573 17.360 1.00 56.25 103 THR A C 1
ATOM 773 O O . THR A 1 103 ? 5.046 38.618 17.245 1.00 56.25 103 THR A O 1
ATOM 776 N N . ALA A 1 104 ? 3.150 37.456 16.939 1.00 57.94 104 ALA A N 1
ATOM 777 C CA . ALA A 1 104 ? 2.279 38.601 16.674 1.00 57.94 104 ALA A CA 1
ATOM 778 C C . ALA A 1 104 ? 0.869 38.325 17.227 1.00 57.94 104 ALA A C 1
ATOM 780 O O . ALA A 1 104 ? 0.009 37.739 16.575 1.00 57.94 104 ALA A O 1
ATOM 781 N N . THR A 1 105 ? 0.659 38.734 18.475 1.00 54.06 105 THR A N 1
ATOM 782 C CA . THR A 1 105 ? -0.637 38.846 19.149 1.00 54.06 105 THR A CA 1
ATOM 783 C C . THR A 1 105 ? -1.358 40.079 18.603 1.00 54.06 105 THR A C 1
ATOM 785 O O . THR A 1 105 ? -0.953 41.203 18.884 1.00 54.06 105 THR A O 1
ATOM 788 N N . THR A 1 106 ? -2.435 39.896 17.837 1.00 63.91 106 THR A N 1
ATOM 789 C CA . THR A 1 106 ? -3.395 40.972 17.542 1.00 63.91 106 THR A CA 1
ATOM 790 C C . THR A 1 106 ? -4.718 40.645 18.220 1.00 63.91 106 THR A C 1
ATOM 792 O O . THR A 1 106 ? -5.435 39.719 17.854 1.00 63.91 106 THR A O 1
ATOM 795 N N . ILE A 1 107 ? -4.999 41.398 19.281 1.00 61.06 107 ILE A N 1
ATOM 796 C CA . ILE A 1 107 ? -6.264 41.397 20.008 1.00 61.06 107 ILE A CA 1
ATOM 797 C C . ILE A 1 107 ? -7.227 42.239 19.168 1.00 61.06 107 ILE A C 1
ATOM 799 O O . ILE A 1 107 ? -7.076 43.455 19.097 1.00 61.06 107 ILE A O 1
ATOM 803 N N . SER A 1 108 ? -8.181 41.597 18.494 1.00 59.50 108 SER A N 1
ATOM 804 C CA . SER A 1 108 ? -9.291 42.281 17.826 1.00 59.50 108 SER A CA 1
ATOM 805 C C . SER A 1 108 ? -10.554 42.072 18.654 1.00 59.50 108 SER A C 1
ATOM 807 O O . SER A 1 108 ? -11.149 40.997 18.672 1.00 59.50 108 SER A O 1
ATOM 809 N N . THR A 1 109 ? -10.914 43.110 19.403 1.00 61.22 109 THR A N 1
ATOM 810 C CA . THR A 1 109 ? -12.179 43.256 20.122 1.00 61.22 109 THR A CA 1
ATOM 811 C C . THR A 1 109 ? -13.316 43.443 19.118 1.00 61.22 109 THR A C 1
ATOM 813 O O . THR A 1 109 ? -13.421 44.508 18.511 1.00 61.22 109 THR A O 1
ATOM 816 N N . PHE A 1 110 ? -14.171 42.432 18.955 1.00 58.62 110 PHE A N 1
ATOM 817 C CA . PHE A 1 110 ? -15.414 42.541 18.188 1.00 58.62 110 PHE A CA 1
ATOM 818 C C . PHE A 1 110 ? -16.629 42.530 19.122 1.00 58.62 110 PHE A C 1
ATOM 820 O O . PHE A 1 110 ? -16.775 41.652 19.972 1.00 58.62 110 PHE A O 1
ATOM 827 N N . SER A 1 111 ? -17.475 43.549 18.955 1.00 61.81 111 SER A N 1
ATOM 828 C CA . SER A 1 111 ? -18.749 43.765 19.648 1.00 61.81 111 SER A CA 1
ATOM 829 C C . SER A 1 111 ? -19.763 42.643 19.393 1.00 61.81 111 SER A C 1
ATOM 831 O O . SER A 1 111 ? -19.876 42.186 18.254 1.00 61.81 111 SER A O 1
ATOM 833 N N . PRO A 1 112 ? -20.584 42.261 20.390 1.00 58.09 112 PRO A N 1
ATOM 834 C CA . PRO A 1 112 ? -21.700 41.355 20.175 1.00 58.09 112 PRO A CA 1
ATOM 835 C C . PRO A 1 112 ? -22.916 42.147 19.671 1.00 58.09 112 PRO A C 1
ATOM 837 O O . PRO A 1 112 ? -23.535 42.899 20.423 1.00 58.09 112 PRO A O 1
ATOM 840 N N . LEU A 1 113 ? -23.270 41.982 18.396 1.00 59.66 113 LEU A N 1
ATOM 841 C CA . LEU A 1 113 ? -24.586 42.368 17.887 1.00 59.66 113 LEU A CA 1
ATOM 842 C C . LEU A 1 113 ? -25.479 41.122 17.945 1.00 59.66 113 LEU A C 1
ATOM 844 O O . LEU A 1 113 ? -25.296 40.178 17.179 1.00 59.66 113 LEU A O 1
ATOM 848 N N . ALA A 1 114 ? -26.395 41.098 18.910 1.00 55.19 114 ALA A N 1
ATOM 849 C CA . ALA A 1 114 ? -27.341 40.010 19.115 1.00 55.19 114 ALA A CA 1
ATOM 850 C C . ALA A 1 114 ? -28.421 40.030 18.019 1.00 55.19 114 ALA A C 1
ATOM 852 O O . ALA A 1 114 ? -29.417 40.742 18.131 1.00 55.19 114 ALA A O 1
ATOM 853 N N . PHE A 1 115 ? -28.220 39.240 16.965 1.00 64.25 115 PHE A N 1
ATOM 854 C CA . PHE A 1 115 ? -29.296 38.810 16.077 1.00 64.25 115 PHE A CA 1
ATOM 855 C C . PHE A 1 115 ? -29.916 37.538 16.661 1.00 64.25 115 PHE A C 1
ATOM 857 O O . PHE A 1 115 ? -29.286 36.484 16.707 1.00 64.25 115 PHE A O 1
ATOM 864 N N . ALA A 1 116 ? -31.152 37.658 17.147 1.00 60.62 116 ALA A N 1
ATOM 865 C CA . ALA A 1 116 ? -32.011 36.523 17.453 1.00 60.62 116 ALA A CA 1
ATOM 866 C C . ALA A 1 116 ? -32.490 35.921 16.124 1.00 60.62 116 ALA A C 1
ATOM 868 O O . ALA A 1 116 ? -33.563 36.252 15.625 1.00 60.62 116 ALA A O 1
ATOM 869 N N . GLU A 1 117 ? -31.636 35.104 15.514 1.00 65.62 117 GLU A N 1
ATOM 870 C CA . GLU A 1 117 ? -31.958 34.326 14.324 1.00 65.62 117 GLU A CA 1
ATOM 871 C C . GLU A 1 117 ? -32.560 32.990 14.772 1.00 65.62 117 GLU A C 1
ATOM 873 O O . GLU A 1 117 ? -31.905 32.162 15.412 1.00 65.62 117 GLU A O 1
ATOM 878 N N . GLU A 1 118 ? -33.851 32.831 14.488 1.00 61.03 118 GLU A N 1
ATOM 879 C CA . GLU A 1 118 ? -34.631 31.617 14.692 1.00 61.03 118 GLU A CA 1
ATOM 880 C C . GLU A 1 118 ? -33.933 30.460 13.972 1.00 61.03 118 GLU A C 1
ATOM 882 O O . GLU A 1 118 ? -33.976 30.336 12.751 1.00 61.03 118 GLU A O 1
ATOM 887 N N . THR A 1 119 ? -33.185 29.671 14.744 1.00 61.16 119 THR A N 1
ATOM 888 C CA . THR A 1 119 ? -32.274 28.656 14.228 1.00 61.16 119 THR A CA 1
ATOM 889 C C . THR A 1 119 ? -33.108 27.483 13.709 1.00 61.16 119 THR A C 1
ATOM 891 O O . THR A 1 119 ? -33.724 26.786 14.521 1.00 61.16 119 THR A O 1
ATOM 894 N N . PRO A 1 120 ? -33.165 27.234 12.386 1.00 72.62 120 PRO A N 1
ATOM 895 C CA . PRO A 1 120 ? -33.842 26.055 11.869 1.00 72.62 120 PRO A CA 1
ATOM 896 C C . PRO A 1 120 ? -33.192 24.801 12.476 1.00 72.62 120 PRO A C 1
ATOM 898 O O . PRO A 1 120 ? -31.968 24.774 12.649 1.00 72.62 120 PRO A O 1
ATOM 901 N N . PRO A 1 121 ? -33.980 23.770 12.836 1.00 68.62 121 PRO A N 1
ATOM 902 C CA . PRO A 1 121 ? -33.469 22.576 13.496 1.00 68.62 121 PRO A CA 1
ATOM 903 C C . PRO A 1 121 ? -32.344 21.974 12.658 1.00 68.62 121 PRO A C 1
ATOM 905 O O . PRO A 1 121 ? -32.554 21.575 11.510 1.00 68.62 121 PRO A O 1
ATOM 908 N N . LEU A 1 122 ? -31.140 21.958 13.242 1.00 59.16 122 LEU A N 1
ATOM 909 C CA . LEU A 1 122 ? -29.940 21.411 12.627 1.00 59.16 122 LEU A CA 1
ATOM 910 C C . LEU A 1 122 ? -30.264 20.019 12.071 1.00 59.16 122 LEU A C 1
ATOM 912 O O . LEU A 1 122 ? -30.731 19.167 12.837 1.00 59.16 122 LEU A O 1
ATOM 916 N N . PRO A 1 123 ? -30.031 19.769 10.768 1.00 65.19 123 PRO A N 1
ATOM 917 C CA . PRO A 1 123 ? -30.183 18.439 10.210 1.00 65.19 123 PRO A CA 1
ATOM 918 C C . PRO A 1 123 ? -29.309 17.513 11.048 1.00 65.19 123 PRO A C 1
ATOM 920 O O . PRO A 1 123 ? -28.101 17.726 11.167 1.00 65.19 123 PRO A O 1
ATOM 923 N N . THR A 1 124 ? -29.946 16.538 11.693 1.00 62.22 124 THR A N 1
ATOM 924 C CA . THR A 1 124 ? -29.292 15.497 12.480 1.00 62.22 124 THR A CA 1
ATOM 925 C C . THR A 1 124 ? -28.205 14.906 11.599 1.00 62.22 124 THR A C 1
ATOM 927 O O . THR A 1 124 ? -28.500 14.230 10.614 1.00 62.22 124 THR A O 1
ATOM 930 N N . ALA A 1 125 ? -26.954 15.275 11.893 1.00 59.72 125 ALA A N 1
ATOM 931 C CA . ALA A 1 125 ? -25.807 14.983 11.056 1.00 59.72 125 ALA A CA 1
ATOM 932 C C . ALA A 1 125 ? -25.792 13.482 10.796 1.00 59.72 125 ALA A C 1
ATOM 934 O O . ALA A 1 125 ? -25.574 12.690 11.716 1.00 59.72 125 ALA A O 1
ATOM 935 N N . ALA A 1 126 ? -26.098 13.102 9.554 1.00 59.81 126 ALA A N 1
ATOM 936 C CA . ALA A 1 126 ? -26.047 11.725 9.116 1.00 59.81 126 ALA A CA 1
ATOM 937 C C . ALA A 1 126 ? -24.636 11.234 9.431 1.00 59.81 126 ALA A C 1
ATOM 939 O O . ALA A 1 126 ? -23.665 11.674 8.815 1.00 59.81 126 ALA A O 1
ATOM 940 N N . THR A 1 127 ? -24.523 10.396 10.459 1.00 64.56 127 THR A N 1
ATOM 941 C CA . THR A 1 127 ? -23.263 9.808 10.891 1.00 64.56 127 THR A CA 1
ATOM 942 C C . THR A 1 127 ? -22.739 9.030 9.700 1.00 64.56 127 THR A C 1
ATOM 944 O O . THR A 1 127 ? -23.258 7.966 9.357 1.00 64.56 127 THR A O 1
ATOM 947 N N . SER A 1 128 ? -21.759 9.608 9.000 1.00 70.56 128 SER A N 1
ATOM 948 C CA . SER A 1 128 ? -21.107 8.944 7.884 1.00 70.56 128 SER A CA 1
ATOM 949 C C . SER A 1 128 ? -20.583 7.623 8.429 1.00 70.56 128 SER A C 1
ATOM 951 O O . SER A 1 128 ? -19.782 7.587 9.365 1.00 70.56 128 SER A O 1
ATOM 953 N N . LYS A 1 129 ? -21.152 6.517 7.935 1.00 85.50 129 LYS A N 1
ATOM 954 C CA . LYS A 1 129 ? -20.823 5.182 8.428 1.00 85.50 129 LYS A CA 1
ATOM 955 C C . LYS A 1 129 ? -19.354 4.943 8.138 1.00 85.50 129 LYS A C 1
ATOM 957 O O . LYS A 1 129 ? -18.957 4.688 7.004 1.00 85.50 129 LYS A O 1
ATOM 962 N N . ARG A 1 130 ? -18.555 5.080 9.185 1.00 90.12 130 ARG A N 1
ATOM 963 C CA . ARG A 1 130 ? -17.126 4.839 9.154 1.00 90.12 130 ARG A CA 1
ATOM 964 C C . ARG A 1 130 ? -16.866 3.403 8.684 1.00 90.12 130 ARG A C 1
ATOM 966 O O . ARG A 1 130 ? -17.561 2.497 9.154 1.00 90.12 130 ARG A O 1
ATOM 973 N N . PRO A 1 131 ? -15.902 3.176 7.774 1.00 95.06 131 PRO A N 1
ATOM 974 C CA . PRO A 1 131 ? -15.597 1.829 7.322 1.00 95.06 131 PRO A CA 1
ATOM 975 C C . PRO A 1 131 ? -15.076 0.989 8.499 1.00 95.06 131 PRO A C 1
ATOM 977 O O . PRO A 1 131 ? -14.353 1.514 9.350 1.00 95.06 131 PRO A O 1
ATOM 980 N N . PRO A 1 132 ? -15.446 -0.300 8.570 1.00 96.81 132 PRO A N 1
ATOM 981 C CA . PRO A 1 132 ? -15.077 -1.162 9.685 1.00 96.81 132 PRO A CA 1
ATOM 982 C C . PRO A 1 132 ? -13.562 -1.399 9.718 1.00 96.81 132 PRO A C 1
ATOM 984 O O . PRO A 1 132 ? -12.945 -1.621 8.674 1.00 96.81 132 PRO A O 1
ATOM 987 N N . LEU A 1 133 ? -12.976 -1.413 10.922 1.00 97.25 133 LEU A N 1
ATOM 988 C CA . LEU A 1 133 ? -11.530 -1.567 11.138 1.00 97.25 133 LEU A CA 1
ATOM 989 C C . LEU A 1 133 ? -10.904 -2.745 10.359 1.00 97.25 133 LEU A C 1
ATOM 991 O O . LEU A 1 133 ? -9.910 -2.501 9.671 1.00 97.25 133 LEU A O 1
ATOM 995 N N . PRO A 1 134 ? -11.473 -3.973 10.362 1.00 97.94 134 PRO A N 1
ATOM 996 C CA . PRO A 1 134 ? -10.885 -5.095 9.624 1.00 97.94 134 PRO A CA 1
ATOM 997 C C . PRO A 1 134 ? -10.768 -4.835 8.117 1.00 97.94 134 PRO A C 1
ATOM 999 O O . PRO A 1 134 ? -9.796 -5.246 7.489 1.00 97.94 134 PRO A O 1
ATOM 1002 N N . SER A 1 135 ? -11.719 -4.097 7.530 1.00 97.50 135 SER A N 1
ATOM 1003 C CA . SER A 1 135 ? -11.674 -3.746 6.106 1.00 97.50 135 SER A CA 1
ATOM 1004 C C . SER A 1 135 ? -10.554 -2.755 5.797 1.00 97.50 135 SER A C 1
ATOM 1006 O O . SER A 1 135 ? -9.917 -2.869 4.752 1.00 97.50 135 SER A O 1
ATOM 1008 N N . CYS A 1 136 ? -10.300 -1.796 6.690 1.00 98.19 136 CYS A N 1
ATOM 1009 C CA . CYS A 1 136 ? -9.209 -0.835 6.527 1.00 98.19 136 CYS A CA 1
ATOM 1010 C C . CYS A 1 136 ? -7.843 -1.527 6.626 1.00 98.19 136 CYS A C 1
ATOM 1012 O O . CYS A 1 136 ? -6.987 -1.321 5.769 1.00 98.19 136 CYS A O 1
ATOM 1014 N N . ILE A 1 137 ? -7.656 -2.383 7.639 1.00 98.38 137 ILE A N 1
ATOM 1015 C CA . ILE A 1 137 ? -6.410 -3.142 7.838 1.00 98.38 137 ILE A CA 1
ATOM 1016 C C . ILE A 1 137 ? -6.148 -4.086 6.659 1.00 98.38 137 ILE A C 1
ATOM 1018 O O . ILE A 1 137 ? -5.023 -4.149 6.165 1.00 98.38 137 ILE A O 1
ATOM 1022 N N . TYR A 1 138 ? -7.188 -4.752 6.150 1.00 98.12 138 TYR A N 1
ATOM 1023 C CA . TYR A 1 138 ? -7.103 -5.578 4.945 1.00 98.12 138 TYR A CA 1
ATOM 1024 C C . TYR A 1 138 ? -6.593 -4.785 3.726 1.00 98.12 138 TYR A C 1
ATOM 1026 O O . TYR A 1 138 ? -5.647 -5.218 3.068 1.00 98.12 138 TYR A O 1
ATOM 1034 N N . ASN A 1 139 ? -7.148 -3.597 3.456 1.00 97.88 139 ASN A N 1
ATOM 1035 C CA . ASN A 1 139 ? -6.705 -2.750 2.341 1.00 97.88 139 ASN A CA 1
ATOM 1036 C C . ASN A 1 139 ? -5.238 -2.313 2.483 1.00 97.88 139 ASN A C 1
ATOM 1038 O O . ASN A 1 139 ? -4.480 -2.343 1.514 1.00 97.88 139 ASN A O 1
A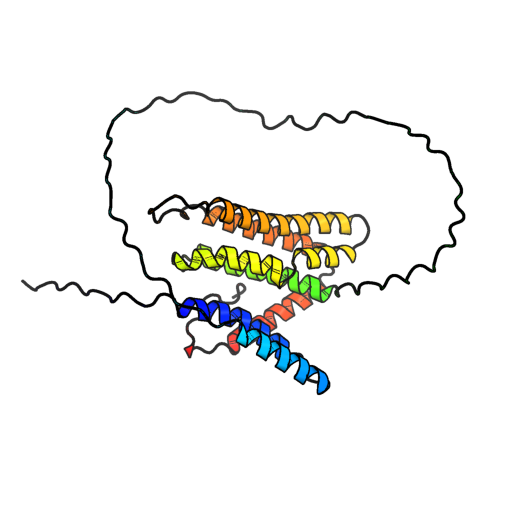TOM 1042 N N . ILE A 1 140 ? -4.820 -1.939 3.696 1.00 98.19 140 ILE A N 1
ATOM 1043 C CA . ILE A 1 140 ? -3.437 -1.531 3.985 1.00 98.19 140 ILE A CA 1
ATOM 1044 C C . ILE A 1 140 ? -2.467 -2.704 3.766 1.00 98.19 140 ILE A C 1
ATOM 1046 O O . ILE A 1 140 ? -1.426 -2.542 3.126 1.00 98.19 140 ILE A O 1
ATOM 1050 N N . LEU A 1 141 ? -2.821 -3.906 4.230 1.00 97.94 141 LEU A N 1
ATOM 1051 C CA . LEU A 1 141 ? -2.022 -5.114 4.011 1.00 97.94 141 LEU A CA 1
ATOM 1052 C C . LEU A 1 141 ? -1.945 -5.514 2.530 1.00 97.94 141 LEU A C 1
ATOM 1054 O O . LEU A 1 141 ? -0.893 -5.974 2.085 1.00 97.94 141 LEU A O 1
ATOM 1058 N N . ARG A 1 142 ? -3.005 -5.291 1.745 1.00 97.25 142 ARG A N 1
ATOM 1059 C CA . ARG A 1 142 ? -2.967 -5.491 0.287 1.00 97.25 142 ARG A CA 1
ATOM 1060 C C . ARG A 1 142 ? -1.992 -4.542 -0.406 1.00 97.25 142 ARG A C 1
ATOM 1062 O O . ARG A 1 142 ? -1.257 -4.977 -1.289 1.00 97.25 142 ARG A O 1
ATOM 1069 N N . VAL A 1 143 ? -1.904 -3.284 0.028 1.00 97.62 143 VAL A N 1
ATOM 1070 C CA . VAL A 1 143 ? -0.866 -2.363 -0.470 1.00 97.62 143 VAL A CA 1
ATOM 1071 C C . VAL A 1 143 ? 0.528 -2.860 -0.093 1.00 97.62 143 VAL A C 1
ATOM 1073 O O . VAL A 1 143 ? 1.412 -2.910 -0.949 1.00 97.62 143 VAL A O 1
ATOM 1076 N N . ARG A 1 144 ? 0.731 -3.297 1.156 1.00 97.31 144 ARG A N 1
ATOM 1077 C CA . ARG A 1 144 ? 2.009 -3.882 1.594 1.00 97.31 144 ARG A CA 1
ATOM 1078 C C . ARG A 1 144 ? 2.432 -5.055 0.705 1.00 97.31 144 ARG A C 1
ATOM 1080 O O . ARG A 1 144 ? 3.583 -5.117 0.281 1.00 97.31 144 ARG A O 1
ATOM 1087 N N . GLU A 1 145 ? 1.516 -5.963 0.389 1.00 95.56 145 GLU A N 1
ATOM 1088 C CA . GLU A 1 145 ? 1.782 -7.075 -0.524 1.00 95.56 145 GLU A CA 1
ATOM 1089 C C . GLU A 1 145 ? 2.125 -6.584 -1.940 1.00 95.56 145 GLU A C 1
ATOM 1091 O O . GLU A 1 145 ? 3.139 -6.992 -2.512 1.00 95.56 145 GLU A O 1
ATOM 1096 N N . ALA A 1 146 ? 1.324 -5.663 -2.479 1.00 93.94 146 ALA A N 1
ATOM 1097 C CA . ALA A 1 146 ? 1.512 -5.108 -3.815 1.00 93.94 146 ALA A CA 1
ATOM 1098 C C . ALA A 1 146 ? 2.882 -4.418 -3.968 1.00 93.94 146 ALA A C 1
ATOM 1100 O O . ALA A 1 146 ? 3.550 -4.587 -4.985 1.00 93.94 146 ALA A O 1
ATOM 1101 N N . THR A 1 147 ? 3.369 -3.711 -2.942 1.00 95.31 147 THR A N 1
ATOM 1102 C CA . THR A 1 147 ? 4.724 -3.124 -2.976 1.00 95.31 147 THR A CA 1
ATOM 1103 C C . THR A 1 147 ? 5.834 -4.180 -3.020 1.00 95.31 147 THR A C 1
ATOM 1105 O O . THR A 1 147 ? 6.871 -3.963 -3.651 1.00 95.31 147 THR A O 1
ATOM 1108 N N . GLN A 1 148 ? 5.653 -5.329 -2.359 1.00 94.19 148 GLN A N 1
ATOM 1109 C CA . GLN A 1 148 ? 6.610 -6.440 -2.392 1.00 94.19 148 GLN A CA 1
ATOM 1110 C C . GLN A 1 148 ? 6.641 -7.114 -3.761 1.00 94.19 148 GLN A C 1
ATOM 1112 O O . GLN A 1 148 ? 7.717 -7.377 -4.301 1.00 94.19 148 GLN A O 1
ATOM 1117 N N . GLN A 1 149 ? 5.458 -7.340 -4.316 1.00 89.62 149 GLN A N 1
ATOM 1118 C CA . GLN A 1 149 ? 5.240 -7.810 -5.674 1.00 89.62 149 GLN A CA 1
ATOM 1119 C C . GLN A 1 149 ? 5.939 -6.904 -6.702 1.00 89.62 149 GLN A C 1
ATOM 1121 O O . GLN A 1 149 ? 6.749 -7.381 -7.495 1.00 89.62 149 GLN A O 1
ATOM 1126 N N . GLU A 1 150 ? 5.726 -5.593 -6.611 1.00 89.50 150 GLU A N 1
ATOM 1127 C CA . GLU A 1 150 ? 6.348 -4.619 -7.512 1.00 89.50 150 GLU A CA 1
ATOM 1128 C C . GLU A 1 150 ? 7.875 -4.583 -7.362 1.00 89.50 150 GLU A C 1
ATOM 1130 O O . GLU A 1 150 ? 8.606 -4.601 -8.349 1.00 89.50 150 GLU A O 1
ATOM 1135 N N . THR A 1 151 ? 8.385 -4.630 -6.125 1.00 91.69 151 THR A N 1
ATOM 1136 C CA . THR A 1 151 ? 9.838 -4.671 -5.880 1.00 91.69 151 THR A CA 1
ATOM 1137 C C . THR A 1 151 ? 10.487 -5.878 -6.553 1.00 91.69 151 THR A C 1
ATOM 1139 O O . THR A 1 151 ? 11.540 -5.735 -7.166 1.00 91.69 151 THR A O 1
ATOM 1142 N N . ARG A 1 152 ? 9.870 -7.064 -6.468 1.00 86.94 152 ARG A N 1
ATOM 1143 C CA . ARG A 1 152 ? 10.376 -8.277 -7.136 1.00 86.94 152 ARG A CA 1
ATOM 1144 C C . ARG A 1 152 ? 10.354 -8.146 -8.650 1.00 86.94 152 ARG A C 1
ATOM 1146 O O . ARG A 1 152 ? 11.280 -8.593 -9.328 1.00 86.94 152 ARG A O 1
ATOM 1153 N N . LEU A 1 153 ? 9.287 -7.562 -9.180 1.00 83.69 153 LEU A N 1
ATOM 1154 C CA . LEU A 1 153 ? 9.137 -7.401 -10.615 1.00 83.69 153 LEU A CA 1
ATOM 1155 C C . LEU A 1 153 ? 10.237 -6.482 -11.173 1.00 83.69 153 LEU A C 1
ATOM 1157 O O . LEU A 1 153 ? 10.860 -6.833 -12.174 1.00 83.69 153 LEU A O 1
ATOM 1161 N N . ILE A 1 154 ? 10.556 -5.395 -10.461 1.00 85.56 154 ILE A N 1
ATOM 1162 C CA . ILE A 1 154 ? 11.671 -4.495 -10.790 1.00 85.56 154 ILE A CA 1
ATOM 1163 C C . ILE A 1 154 ? 13.024 -5.219 -10.656 1.00 85.56 154 ILE A C 1
ATOM 1165 O O . ILE A 1 154 ? 13.816 -5.216 -11.594 1.00 85.56 154 ILE A O 1
ATOM 1169 N N . THR A 1 155 ? 13.302 -5.884 -9.526 1.00 86.56 155 THR A N 1
ATOM 1170 C CA . THR A 1 155 ? 14.638 -6.463 -9.261 1.00 86.56 155 THR A CA 1
ATOM 1171 C C . THR A 1 155 ? 14.981 -7.670 -10.124 1.00 86.56 155 THR A C 1
ATOM 1173 O O . THR A 1 155 ? 16.149 -7.888 -10.435 1.00 86.56 155 THR A O 1
ATOM 1176 N N . THR A 1 156 ? 13.993 -8.471 -10.525 1.00 83.69 156 THR A N 1
ATOM 1177 C CA . THR A 1 156 ? 14.242 -9.661 -11.355 1.00 83.69 156 THR A CA 1
ATOM 1178 C C . THR A 1 156 ? 14.593 -9.326 -12.804 1.00 83.69 156 THR A C 1
ATOM 1180 O O . THR A 1 156 ? 14.941 -10.233 -13.560 1.00 83.69 156 THR A O 1
ATOM 1183 N N . GLY A 1 157 ? 14.491 -8.057 -13.221 1.00 67.88 157 GLY A N 1
ATOM 1184 C CA . GLY A 1 157 ? 14.845 -7.629 -14.576 1.00 67.88 157 GLY A CA 1
ATOM 1185 C C . GLY A 1 157 ? 13.978 -8.261 -15.672 1.00 67.88 157 GLY A C 1
ATOM 1186 O O . GLY A 1 157 ? 14.297 -8.150 -16.853 1.00 67.88 157 GLY A O 1
ATOM 1187 N N . LYS A 1 158 ? 12.860 -8.915 -15.311 1.00 64.50 158 LYS A N 1
ATOM 1188 C CA . LYS A 1 158 ? 11.863 -9.410 -16.277 1.00 64.50 158 LYS A CA 1
ATOM 1189 C C . LYS A 1 158 ? 11.116 -8.263 -16.977 1.00 64.50 158 LYS A C 1
ATOM 1191 O O . LYS A 1 158 ? 10.416 -8.502 -17.961 1.00 64.50 158 LYS A O 1
ATOM 1196 N N . PHE A 1 159 ? 11.310 -7.032 -16.507 1.00 62.44 159 PHE A N 1
ATOM 1197 C CA . PHE A 1 159 ? 10.871 -5.797 -17.137 1.00 62.44 159 PHE A CA 1
ATOM 1198 C C . PHE A 1 159 ? 11.628 -5.533 -18.447 1.00 62.44 159 PHE A C 1
ATOM 1200 O O . PHE A 1 159 ? 12.759 -5.057 -18.454 1.00 62.44 159 PHE A O 1
ATOM 1207 N N . LYS A 1 160 ? 10.977 -5.782 -19.588 1.00 57.19 160 LYS A N 1
ATOM 1208 C CA . LYS A 1 160 ? 11.321 -5.075 -20.834 1.00 57.19 160 LYS A CA 1
ATOM 1209 C C . LYS A 1 160 ? 10.660 -3.692 -20.821 1.00 57.19 160 LYS A C 1
ATOM 1211 O O . LYS A 1 160 ? 9.591 -3.534 -20.239 1.00 57.19 160 LYS A O 1
ATOM 1216 N N . ASP A 1 161 ? 11.262 -2.714 -21.496 1.00 53.41 161 ASP A N 1
ATOM 1217 C CA . ASP A 1 161 ? 10.942 -1.272 -21.434 1.00 53.41 161 ASP A CA 1
ATOM 1218 C C . ASP A 1 161 ? 9.453 -0.879 -21.535 1.00 53.41 161 ASP A C 1
ATOM 1220 O O . ASP A 1 161 ? 9.047 0.120 -20.946 1.00 53.41 161 ASP A O 1
ATOM 1224 N N . VAL A 1 162 ? 8.614 -1.678 -22.203 1.00 53.81 162 VAL A N 1
ATOM 1225 C CA . VAL A 1 162 ? 7.152 -1.472 -22.303 1.00 53.81 162 VAL A CA 1
ATOM 1226 C C . VAL A 1 162 ? 6.453 -1.557 -20.939 1.00 53.81 162 VAL A C 1
ATOM 1228 O O . VAL A 1 162 ? 5.431 -0.915 -20.719 1.00 53.81 162 VAL A O 1
ATOM 1231 N N . GLN A 1 163 ? 7.021 -2.289 -19.981 1.00 55.16 163 GLN A N 1
ATOM 1232 C CA . GLN A 1 163 ? 6.424 -2.458 -18.660 1.00 55.16 163 GLN A CA 1
ATOM 1233 C C . GLN A 1 163 ? 6.668 -1.253 -17.742 1.00 55.16 163 GLN A C 1
ATOM 1235 O O . GLN A 1 163 ? 5.997 -1.142 -16.728 1.00 55.16 163 GLN A O 1
ATOM 1240 N N . ARG A 1 164 ? 7.549 -0.296 -18.082 1.00 58.28 164 ARG A N 1
ATOM 1241 C CA . ARG A 1 164 ? 7.853 0.895 -17.250 1.00 58.28 164 ARG A CA 1
ATOM 1242 C C . ARG A 1 164 ? 6.614 1.758 -16.966 1.00 58.28 164 ARG A C 1
ATOM 1244 O O . ARG A 1 164 ? 6.458 2.261 -15.855 1.00 58.28 164 ARG A O 1
AT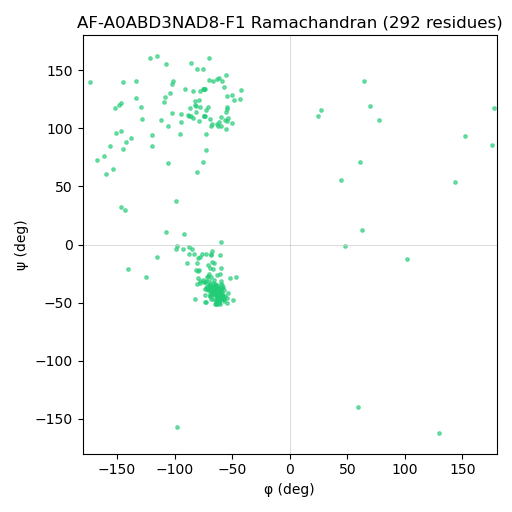OM 1251 N N . ALA A 1 165 ? 5.692 1.845 -17.929 1.00 60.91 165 ALA A N 1
ATOM 1252 C CA . ALA A 1 165 ? 4.370 2.450 -17.742 1.00 60.91 165 ALA A CA 1
ATOM 1253 C C . ALA A 1 165 ? 3.531 1.730 -16.663 1.00 60.91 165 ALA A C 1
ATOM 1255 O O . ALA A 1 165 ? 2.694 2.352 -16.005 1.00 60.91 165 ALA A O 1
ATOM 1256 N N . ASN A 1 166 ? 3.802 0.445 -16.418 1.00 71.75 166 ASN A N 1
ATOM 1257 C CA . ASN A 1 166 ? 3.091 -0.369 -15.440 1.00 71.75 166 ASN A CA 1
ATOM 1258 C C . ASN A 1 166 ? 3.499 -0.049 -14.001 1.00 71.75 166 ASN A C 1
ATOM 1260 O O . ASN A 1 166 ? 2.627 -0.129 -13.150 1.00 71.75 166 ASN A O 1
ATOM 1264 N N . VAL A 1 167 ? 4.739 0.380 -13.706 1.00 84.75 167 VAL A N 1
ATOM 1265 C CA . VAL A 1 167 ? 5.139 0.729 -12.318 1.00 84.75 167 VAL A CA 1
ATOM 1266 C C . VAL A 1 167 ? 4.327 1.926 -11.821 1.00 84.75 167 VAL A C 1
ATOM 1268 O O . VAL A 1 167 ? 3.694 1.885 -10.768 1.00 84.75 167 VAL A O 1
ATOM 1271 N N . LYS A 1 168 ? 4.297 3.001 -12.619 1.00 87.06 168 LYS A N 1
ATOM 1272 C CA . LYS A 1 168 ? 3.527 4.220 -12.328 1.00 87.06 168 LYS A CA 1
ATOM 1273 C C . LYS A 1 168 ? 2.042 3.898 -12.169 1.00 87.06 168 LYS A C 1
ATOM 1275 O O . LYS A 1 168 ? 1.399 4.377 -11.235 1.00 87.06 168 LYS A O 1
ATOM 1280 N N . LEU A 1 169 ? 1.500 3.069 -13.063 1.00 87.19 169 LEU A N 1
ATOM 1281 C CA . LEU A 1 169 ? 0.107 2.636 -13.009 1.00 87.19 169 LEU A CA 1
ATOM 1282 C C . LEU A 1 169 ? -0.181 1.759 -11.779 1.00 87.19 169 LEU A C 1
ATOM 1284 O O . LEU A 1 169 ? -1.183 1.979 -11.103 1.00 87.19 169 LEU A O 1
ATOM 1288 N N . ALA A 1 170 ? 0.708 0.826 -11.442 1.00 90.44 170 ALA A N 1
ATOM 1289 C CA . ALA A 1 170 ? 0.600 -0.032 -10.268 1.00 90.44 170 ALA A CA 1
ATOM 1290 C C . ALA A 1 170 ? 0.597 0.798 -8.983 1.00 90.44 170 ALA A C 1
ATOM 1292 O O . ALA A 1 170 ? -0.292 0.622 -8.153 1.00 90.44 170 ALA A O 1
ATOM 1293 N N . VAL A 1 171 ? 1.507 1.767 -8.844 1.00 93.62 171 VAL A N 1
ATOM 1294 C CA . VAL A 1 171 ? 1.531 2.684 -7.690 1.00 93.62 171 VAL A CA 1
ATOM 1295 C C . VAL A 1 171 ? 0.249 3.524 -7.624 1.00 93.62 171 VAL A C 1
ATOM 1297 O O . VAL A 1 171 ? -0.342 3.647 -6.549 1.00 93.62 171 VAL A O 1
ATOM 1300 N N . LYS A 1 172 ? -0.257 4.033 -8.759 1.00 93.12 172 LYS A N 1
ATOM 1301 C CA . LYS A 1 172 ? -1.568 4.713 -8.801 1.00 93.12 172 LYS A CA 1
ATOM 1302 C C . LYS A 1 172 ? -2.701 3.792 -8.339 1.00 93.12 172 LYS A C 1
ATOM 1304 O O . LYS A 1 172 ? -3.561 4.232 -7.577 1.00 93.12 172 LYS A O 1
ATOM 1309 N N . PHE A 1 173 ? -2.700 2.522 -8.745 1.00 92.25 173 PHE A N 1
ATOM 1310 C CA . PHE A 1 173 ? -3.684 1.543 -8.281 1.00 92.25 173 PHE A CA 1
ATOM 1311 C C . PHE A 1 173 ? -3.539 1.218 -6.795 1.00 92.25 173 PHE A C 1
ATOM 1313 O O . PHE A 1 173 ? -4.557 1.093 -6.117 1.00 92.25 173 PHE A O 1
ATOM 1320 N N . MET A 1 174 ? -2.318 1.154 -6.258 1.00 95.19 174 MET A N 1
ATOM 1321 C CA . MET A 1 174 ? -2.098 0.963 -4.822 1.00 95.19 174 MET A CA 1
ATOM 1322 C C . MET A 1 174 ? -2.757 2.080 -4.000 1.00 95.19 174 MET A C 1
ATOM 1324 O O . MET A 1 174 ? -3.424 1.803 -3.004 1.00 95.19 174 MET A O 1
ATOM 1328 N N . VAL A 1 175 ? -2.618 3.335 -4.437 1.00 95.81 175 VAL A N 1
ATOM 1329 C CA . VAL A 1 175 ? -3.207 4.493 -3.748 1.00 95.81 175 VAL A CA 1
ATOM 1330 C C . VAL A 1 175 ? -4.728 4.541 -3.926 1.00 95.81 175 VAL A C 1
ATOM 1332 O O . VAL A 1 175 ? -5.457 4.658 -2.937 1.00 95.81 175 VAL A O 1
ATOM 1335 N N . ASN A 1 176 ? -5.211 4.421 -5.166 1.00 96.00 176 ASN A N 1
ATOM 1336 C CA . ASN A 1 176 ? -6.613 4.672 -5.508 1.00 96.00 176 ASN A CA 1
ATOM 1337 C C . ASN A 1 176 ? -7.534 3.478 -5.226 1.00 96.00 176 ASN A C 1
ATOM 1339 O O . ASN A 1 176 ? -8.594 3.659 -4.627 1.00 96.00 176 ASN A O 1
ATOM 1343 N N . ASN A 1 177 ? -7.152 2.258 -5.624 1.00 93.00 177 ASN A N 1
ATOM 1344 C CA . ASN A 1 177 ? -8.051 1.099 -5.539 1.00 93.00 177 ASN A CA 1
ATOM 1345 C C . ASN A 1 177 ? -8.224 0.627 -4.095 1.00 93.00 177 ASN A C 1
ATOM 1347 O O . ASN A 1 177 ? -9.330 0.283 -3.686 1.00 93.00 177 ASN A O 1
ATOM 1351 N N . TYR A 1 178 ? -7.152 0.668 -3.302 1.00 96.50 178 TYR A N 1
ATOM 1352 C CA . TYR A 1 178 ? -7.212 0.325 -1.879 1.00 96.50 178 TYR A CA 1
ATOM 1353 C C . TYR A 1 178 ? -7.576 1.515 -0.990 1.00 96.50 178 TYR A C 1
ATOM 1355 O O . TYR A 1 178 ? -7.694 1.350 0.225 1.00 96.50 178 TYR A O 1
ATOM 1363 N N . LYS A 1 179 ? -7.753 2.711 -1.574 1.00 96.94 179 LYS A N 1
ATOM 1364 C CA . LYS A 1 179 ? -8.003 3.966 -0.854 1.00 96.94 179 LYS A CA 1
ATOM 1365 C C . LYS A 1 179 ? -7.070 4.099 0.348 1.00 96.94 179 LYS A C 1
ATOM 1367 O O . LYS A 1 179 ? -7.526 4.188 1.489 1.00 96.94 179 LYS A O 1
ATOM 1372 N N . LEU A 1 180 ? -5.759 4.010 0.108 1.00 97.44 180 LEU A N 1
ATOM 1373 C CA . LEU A 1 180 ? -4.777 3.866 1.189 1.00 97.44 180 LEU A CA 1
ATOM 1374 C C . LEU A 1 180 ? -4.884 5.009 2.209 1.00 97.44 180 LEU A C 1
ATOM 1376 O O . LEU A 1 180 ? -4.904 4.752 3.408 1.00 97.44 180 LEU A O 1
ATOM 1380 N N . SER A 1 181 ? -5.016 6.251 1.731 1.00 97.56 181 SER A N 1
ATOM 1381 C CA . SER A 1 181 ? -5.160 7.433 2.592 1.00 97.56 181 SER A CA 1
ATOM 1382 C C . SER A 1 181 ? -6.410 7.349 3.476 1.00 97.56 181 SER A C 1
ATOM 1384 O O . SER A 1 181 ? -6.299 7.433 4.700 1.00 97.56 181 SER A O 1
ATOM 1386 N N . ASP A 1 182 ? -7.577 7.073 2.884 1.00 97.75 182 ASP A N 1
ATOM 1387 C CA . ASP A 1 182 ? -8.832 6.925 3.631 1.00 97.75 182 ASP A CA 1
ATOM 1388 C C . ASP A 1 182 ? -8.761 5.766 4.629 1.00 97.75 182 ASP A C 1
ATOM 1390 O O . ASP A 1 182 ? -9.209 5.899 5.766 1.00 97.75 182 ASP A O 1
ATOM 1394 N N . SER A 1 183 ? -8.173 4.634 4.226 1.00 98.12 183 SER A N 1
ATOM 1395 C CA . SER A 1 183 ? -8.025 3.447 5.073 1.00 98.12 183 SER A CA 1
ATOM 1396 C C . SER A 1 183 ? -7.114 3.724 6.270 1.00 98.12 183 SER A C 1
ATOM 1398 O O . SER A 1 183 ? -7.445 3.313 7.381 1.00 98.12 183 SER A O 1
ATOM 1400 N N . VAL A 1 184 ? -6.017 4.467 6.086 1.00 98.31 184 VAL A N 1
ATOM 1401 C CA . VAL A 1 184 ? -5.127 4.902 7.177 1.00 98.31 184 VAL A CA 1
ATOM 1402 C C . VAL A 1 184 ? -5.859 5.845 8.133 1.00 98.31 184 VAL A C 1
ATOM 1404 O O . VAL A 1 184 ? -5.861 5.608 9.339 1.00 98.31 184 VAL A O 1
ATOM 1407 N N . ILE A 1 185 ? -6.537 6.879 7.625 1.00 97.94 185 ILE A N 1
ATOM 1408 C CA . ILE A 1 185 ? -7.278 7.849 8.456 1.00 97.94 185 ILE A CA 1
ATOM 1409 C C . ILE A 1 185 ? -8.405 7.148 9.231 1.00 97.94 185 ILE A C 1
ATOM 1411 O O . ILE A 1 185 ? -8.607 7.370 10.436 1.00 97.94 185 ILE A O 1
ATOM 1415 N N . ALA A 1 186 ? -9.136 6.268 8.548 1.00 97.75 186 ALA A N 1
ATOM 1416 C CA . ALA A 1 186 ? -10.219 5.503 9.133 1.00 97.75 186 ALA A CA 1
ATOM 1417 C C . ALA A 1 186 ? -9.730 4.409 10.083 1.00 97.75 186 ALA A C 1
ATOM 1419 O O . ALA A 1 186 ? -10.467 4.083 11.002 1.00 97.75 186 ALA A O 1
ATOM 1420 N N . ALA A 1 187 ? -8.532 3.847 9.925 1.00 98.25 187 ALA A N 1
ATOM 1421 C CA . ALA A 1 187 ? -7.949 2.937 10.909 1.00 98.25 187 ALA A CA 1
ATOM 1422 C C . ALA A 1 187 ? -7.469 3.716 12.146 1.00 98.25 187 ALA A C 1
ATOM 1424 O O . ALA A 1 187 ? -7.879 3.411 13.265 1.00 98.25 187 ALA A O 1
ATOM 1425 N N . SER A 1 188 ? -6.709 4.799 11.958 1.00 98.25 188 SER A N 1
ATOM 1426 C CA . SER A 1 188 ? -6.148 5.609 13.050 1.00 98.25 188 SER A CA 1
ATOM 1427 C C . SER A 1 188 ? -7.199 6.210 13.977 1.00 98.25 188 SER A C 1
ATOM 1429 O O . SER A 1 188 ? -6.966 6.358 15.172 1.00 98.25 188 SER A O 1
ATOM 1431 N N . SER A 1 189 ? -8.388 6.530 13.471 1.00 97.56 189 SER A N 1
ATOM 1432 C CA . SER A 1 189 ? -9.479 7.046 14.307 1.00 97.56 189 SER A CA 1
ATOM 1433 C C . SER A 1 189 ? -10.047 6.010 15.301 1.00 97.56 189 SER A C 1
ATOM 1435 O O . SER A 1 189 ? -10.957 6.343 16.059 1.00 97.56 189 SER A O 1
ATOM 1437 N N . TYR A 1 190 ? -9.610 4.735 15.257 1.00 97.75 190 TYR A N 1
ATOM 1438 C CA . TYR A 1 190 ? -10.047 3.666 16.180 1.00 97.75 190 TYR A CA 1
ATOM 1439 C C . TYR A 1 190 ? -9.124 3.646 17.398 1.00 97.75 190 TYR A C 1
ATOM 1441 O O . TYR A 1 190 ? -9.474 3.089 18.431 1.00 97.75 190 TYR A O 1
ATOM 1449 N N . LEU A 1 191 ? -7.969 4.296 17.273 1.00 98.06 191 LEU A N 1
ATOM 1450 C CA . LEU A 1 191 ? -7.031 4.541 18.345 1.00 98.06 191 LEU A CA 1
ATOM 1451 C C . LEU A 1 191 ? -7.427 5.822 19.088 1.00 98.06 191 LEU A C 1
ATOM 1453 O O . LEU A 1 191 ? -8.066 6.727 18.539 1.00 98.06 191 LEU A O 1
ATOM 1457 N N . THR A 1 192 ? -7.006 5.921 20.342 1.00 98.00 192 THR A N 1
ATOM 1458 C CA . THR A 1 192 ? -7.240 7.084 21.204 1.00 98.00 192 THR A CA 1
ATOM 1459 C C . THR A 1 192 ? -5.914 7.677 21.685 1.00 98.00 192 THR A C 1
ATOM 1461 O O . THR A 1 192 ? -4.859 7.044 21.612 1.00 98.00 192 THR A O 1
ATOM 1464 N N . GLY A 1 193 ? -5.949 8.935 22.132 1.00 97.25 193 GLY A N 1
ATOM 1465 C CA . GLY A 1 193 ? -4.783 9.628 22.686 1.00 97.25 193 GLY A CA 1
ATOM 1466 C C . GLY A 1 193 ? -3.600 9.736 21.717 1.00 97.25 193 GLY A C 1
ATOM 1467 O O . GLY A 1 193 ? -3.772 9.972 20.519 1.00 97.25 193 GLY A O 1
ATOM 1468 N N . ASN A 1 194 ? -2.389 9.555 22.248 1.00 97.88 194 ASN A N 1
ATOM 1469 C CA . ASN A 1 194 ? -1.142 9.715 21.493 1.00 97.88 194 ASN A CA 1
ATOM 1470 C C . ASN A 1 194 ? -0.962 8.653 20.400 1.00 97.88 194 ASN A C 1
ATOM 1472 O O . ASN A 1 194 ? -0.444 8.973 19.334 1.00 97.88 194 ASN A O 1
ATOM 1476 N N . ALA A 1 195 ? -1.447 7.424 20.617 1.00 98.19 195 ALA A N 1
ATOM 1477 C CA . ALA A 1 195 ? -1.341 6.342 19.637 1.00 98.19 195 ALA A CA 1
ATOM 1478 C C . ALA A 1 195 ? -2.016 6.709 18.307 1.00 98.19 195 ALA A C 1
ATOM 1480 O O . ALA A 1 195 ? -1.474 6.429 17.242 1.00 98.19 195 ALA A O 1
ATOM 1481 N N . ARG A 1 196 ? -3.153 7.421 18.356 1.00 98.12 196 ARG A N 1
ATOM 1482 C CA . ARG A 1 196 ? -3.832 7.927 17.154 1.00 98.12 196 ARG A CA 1
ATOM 1483 C C . ARG A 1 196 ? -2.964 8.897 16.361 1.00 98.12 196 ARG A C 1
ATOM 1485 O O . ARG A 1 196 ? -2.937 8.814 15.135 1.00 98.12 196 ARG A O 1
ATOM 1492 N N . VAL A 1 197 ? -2.297 9.830 17.039 1.00 98.31 197 VAL A N 1
ATOM 1493 C CA . VAL A 1 197 ? -1.457 10.847 16.390 1.00 98.31 197 VAL A CA 1
ATOM 1494 C C . VAL A 1 197 ? -0.223 10.189 15.777 1.00 98.31 197 VAL A C 1
ATOM 1496 O O . VAL A 1 197 ? 0.057 10.416 14.601 1.00 98.31 197 VAL A O 1
ATOM 1499 N N . SER A 1 198 ? 0.454 9.314 16.527 1.00 98.38 198 SER A N 1
ATOM 1500 C CA . SER A 1 198 ? 1.626 8.575 16.047 1.00 98.38 198 SER A CA 1
ATOM 1501 C C . SER A 1 198 ? 1.293 7.674 14.857 1.00 98.38 198 SER A C 1
ATOM 1503 O O . SER A 1 198 ? 1.926 7.803 13.811 1.00 98.38 198 SER A O 1
ATOM 1505 N N . ALA A 1 199 ? 0.244 6.850 14.957 1.00 98.38 199 ALA A N 1
ATOM 1506 C CA . ALA A 1 199 ? -0.196 6.001 13.852 1.00 98.38 199 ALA A CA 1
ATOM 1507 C C . ALA A 1 199 ? -0.586 6.833 12.619 1.00 98.38 199 ALA A C 1
ATOM 1509 O O . ALA A 1 199 ? -0.197 6.506 11.502 1.00 98.38 199 ALA A O 1
ATOM 1510 N N . SER A 1 200 ? -1.295 7.955 12.801 1.00 98.25 200 SER A N 1
ATOM 1511 C CA . SER A 1 200 ? -1.644 8.844 11.681 1.00 98.25 200 SER A CA 1
ATOM 1512 C C . SER A 1 200 ? -0.405 9.422 10.995 1.00 98.25 200 SER A C 1
ATOM 1514 O O . SER A 1 200 ? -0.385 9.505 9.768 1.00 98.25 200 SER A O 1
ATOM 1516 N N . GLY A 1 201 ? 0.628 9.791 11.759 1.00 98.25 201 GLY A N 1
ATOM 1517 C CA . GLY A 1 201 ? 1.899 10.277 11.218 1.00 98.25 201 GLY A CA 1
ATOM 1518 C C . GLY A 1 201 ? 2.625 9.215 10.390 1.00 98.25 201 GLY A C 1
ATOM 1519 O O . GLY A 1 201 ? 2.949 9.463 9.229 1.00 98.25 201 GLY A O 1
ATOM 1520 N N . VAL A 1 202 ? 2.803 8.015 10.952 1.00 98.56 202 VAL A N 1
ATOM 1521 C CA . VAL A 1 202 ? 3.472 6.887 10.278 1.00 98.56 202 VAL A CA 1
ATOM 1522 C C . VAL A 1 202 ? 2.707 6.459 9.018 1.00 98.56 202 VAL A C 1
ATOM 1524 O O . VAL A 1 202 ? 3.286 6.353 7.939 1.00 98.56 202 VAL A O 1
ATOM 1527 N N . GLY A 1 203 ? 1.385 6.295 9.106 1.00 98.12 203 GLY A N 1
ATOM 1528 C CA . GLY A 1 203 ? 0.569 5.918 7.951 1.00 98.12 203 GLY A CA 1
ATOM 1529 C C . GLY A 1 203 ? 0.559 6.984 6.846 1.00 98.12 203 GLY A C 1
ATOM 1530 O O . GLY A 1 203 ? 0.568 6.648 5.661 1.00 98.12 203 GLY A O 1
ATOM 1531 N N . SER A 1 204 ? 0.605 8.272 7.207 1.00 98.25 204 SER A N 1
ATOM 1532 C CA . SER A 1 204 ? 0.719 9.364 6.227 1.00 98.25 204 SER A CA 1
ATOM 1533 C C . SER A 1 204 ? 2.089 9.384 5.541 1.00 98.25 204 SER A C 1
ATOM 1535 O O . SER A 1 204 ? 2.158 9.684 4.351 1.00 98.25 204 SER A O 1
ATOM 1537 N N . SER A 1 205 ? 3.164 9.007 6.245 1.00 98.38 205 SER A N 1
ATOM 1538 C CA . SER A 1 205 ? 4.508 8.843 5.661 1.00 98.38 205 SER A CA 1
ATOM 1539 C C . SER A 1 205 ? 4.532 7.779 4.556 1.00 98.38 205 SER A C 1
ATOM 1541 O O . SER A 1 205 ? 5.096 8.008 3.480 1.00 98.38 205 SER A O 1
ATOM 1543 N N . ALA A 1 206 ? 3.834 6.655 4.761 1.00 98.25 206 ALA A N 1
ATOM 1544 C CA . ALA A 1 206 ? 3.686 5.617 3.741 1.00 98.25 206 ALA A CA 1
ATOM 1545 C C . ALA A 1 206 ? 2.964 6.145 2.485 1.00 98.25 206 ALA A C 1
ATOM 1547 O O . ALA A 1 206 ? 3.425 5.941 1.361 1.00 98.25 206 ALA A O 1
ATOM 1548 N N . VAL A 1 207 ? 1.858 6.877 2.664 1.00 98.19 207 VAL A N 1
ATOM 1549 C CA . VAL A 1 207 ? 1.119 7.503 1.552 1.00 98.19 207 VAL A CA 1
ATOM 1550 C C . VAL A 1 207 ? 1.997 8.514 0.809 1.00 98.19 207 VAL A C 1
ATOM 1552 O O . VAL A 1 207 ? 2.046 8.499 -0.421 1.00 98.19 207 VAL A O 1
ATOM 1555 N N . GLN A 1 208 ? 2.728 9.357 1.543 1.00 97.88 208 GLN A N 1
ATOM 1556 C CA . GLN A 1 208 ? 3.605 10.369 0.959 1.00 97.88 208 GLN A CA 1
ATOM 1557 C C . GLN A 1 208 ? 4.728 9.737 0.136 1.00 97.88 208 GLN A C 1
ATOM 1559 O O . GLN A 1 208 ? 5.012 10.204 -0.961 1.00 97.88 208 GLN A O 1
ATOM 1564 N N . SER A 1 209 ? 5.315 8.641 0.618 1.00 97.19 209 SER A N 1
ATOM 1565 C CA . SER A 1 209 ? 6.364 7.914 -0.099 1.00 97.19 209 SER A CA 1
ATOM 1566 C C . SER A 1 209 ? 5.868 7.366 -1.447 1.00 97.19 209 SER A C 1
ATOM 1568 O O . SER A 1 209 ? 6.590 7.455 -2.439 1.00 97.19 209 SER A O 1
ATOM 1570 N N . LEU A 1 210 ? 4.620 6.878 -1.534 1.00 96.56 210 LEU A N 1
ATOM 1571 C CA . LEU A 1 210 ? 4.011 6.493 -2.818 1.00 96.56 210 LEU A CA 1
ATOM 1572 C C . LEU A 1 210 ? 3.800 7.700 -3.745 1.00 96.56 210 LEU A C 1
ATOM 1574 O O . LEU A 1 210 ? 4.081 7.599 -4.939 1.00 96.56 210 LEU A O 1
ATOM 1578 N N . TYR A 1 211 ? 3.361 8.848 -3.221 1.00 95.81 211 TYR A N 1
ATOM 1579 C CA . TYR A 1 211 ? 3.238 10.071 -4.024 1.00 95.81 211 TYR A CA 1
ATOM 1580 C C . TYR A 1 211 ? 4.590 10.596 -4.514 1.00 95.81 211 TYR A C 1
ATOM 1582 O O . TYR A 1 211 ? 4.687 11.001 -5.668 1.00 95.81 211 TYR A O 1
ATOM 1590 N N . THR A 1 212 ? 5.646 10.514 -3.704 1.00 94.31 212 THR A N 1
ATOM 1591 C CA . THR A 1 212 ? 7.008 10.865 -4.130 1.00 94.31 212 THR A CA 1
ATOM 1592 C C . THR A 1 212 ? 7.484 9.977 -5.281 1.00 94.31 212 THR A C 1
ATOM 1594 O O . THR A 1 212 ? 8.112 10.474 -6.214 1.00 94.31 212 THR A O 1
ATOM 1597 N N . ILE A 1 213 ? 7.149 8.679 -5.270 1.00 92.00 213 ILE A N 1
ATOM 1598 C CA . ILE A 1 213 ? 7.419 7.799 -6.418 1.00 92.00 213 ILE A CA 1
ATOM 1599 C C . ILE A 1 213 ? 6.677 8.311 -7.662 1.00 92.00 213 ILE A C 1
ATOM 1601 O O . ILE A 1 213 ? 7.288 8.422 -8.723 1.00 92.00 213 ILE A O 1
ATOM 1605 N N . LEU A 1 214 ? 5.388 8.652 -7.546 1.00 91.25 214 LEU A N 1
ATOM 1606 C CA . LEU A 1 214 ? 4.591 9.160 -8.673 1.00 91.25 214 LEU A CA 1
ATOM 1607 C C . LEU A 1 214 ? 5.142 10.474 -9.245 1.00 91.25 214 LEU A C 1
ATOM 1609 O O . LEU A 1 214 ? 5.288 10.585 -10.462 1.00 91.25 214 LEU A O 1
ATOM 1613 N N . GLU A 1 215 ? 5.500 11.425 -8.383 1.00 90.31 215 GLU A N 1
ATOM 1614 C CA . GLU A 1 215 ? 6.072 12.721 -8.767 1.00 90.31 215 GLU A CA 1
ATOM 1615 C C . GLU A 1 215 ? 7.415 12.560 -9.492 1.00 90.31 215 GLU A C 1
ATOM 1617 O O . GLU A 1 215 ? 7.680 13.232 -10.495 1.00 90.31 215 GLU A O 1
ATOM 1622 N N . TYR A 1 216 ? 8.247 11.621 -9.032 1.00 83.88 216 TYR A N 1
ATOM 1623 C CA . TYR A 1 216 ? 9.523 11.313 -9.672 1.00 83.88 216 TYR A CA 1
ATOM 1624 C C . TYR A 1 216 ? 9.341 10.776 -11.101 1.00 83.88 216 TYR A C 1
ATOM 1626 O O . TYR A 1 216 ? 10.136 11.096 -11.988 1.00 83.88 216 TYR A O 1
ATOM 1634 N N . PHE A 1 217 ? 8.273 10.007 -11.351 1.00 76.06 217 PHE A N 1
ATOM 1635 C CA . PHE A 1 217 ? 7.917 9.564 -12.700 1.00 76.06 217 PHE A CA 1
ATOM 1636 C C . PHE A 1 217 ? 7.327 10.698 -13.554 1.00 76.06 217 PHE A C 1
ATOM 1638 O O . PHE A 1 217 ? 7.736 10.837 -14.707 1.00 76.06 217 PHE A O 1
ATOM 1645 N N . ASP A 1 218 ? 6.425 11.525 -13.010 1.00 73.38 218 ASP A N 1
ATOM 1646 C CA . ASP A 1 218 ? 5.800 12.650 -13.736 1.00 73.38 218 ASP A CA 1
ATOM 1647 C C . ASP A 1 218 ? 6.825 13.712 -14.170 1.00 73.38 218 ASP A C 1
ATOM 1649 O O . ASP A 1 218 ? 6.783 14.196 -15.300 1.00 73.38 218 ASP A O 1
ATOM 1653 N N . SER A 1 219 ? 7.816 14.006 -13.327 1.00 63.47 219 SER A N 1
ATOM 1654 C CA . SER A 1 219 ? 8.881 14.980 -13.629 1.00 63.47 219 SER A CA 1
ATOM 1655 C C . SER A 1 219 ? 9.798 14.550 -14.780 1.00 63.47 219 SER A C 1
ATOM 1657 O O . SER A 1 219 ? 10.546 15.361 -15.325 1.00 63.47 219 SER A O 1
ATOM 1659 N N . SER A 1 220 ? 9.765 13.269 -15.153 1.00 54.88 220 SER A N 1
ATOM 1660 C CA . SER A 1 220 ? 10.576 12.712 -16.238 1.00 54.88 220 SER A CA 1
ATOM 1661 C C . SER A 1 220 ? 9.836 12.557 -17.572 1.00 54.88 220 SER A C 1
ATOM 1663 O O . SER A 1 220 ? 10.478 12.220 -18.566 1.00 54.88 220 SER A O 1
ATOM 1665 N N . ASP A 1 221 ? 8.531 12.854 -17.599 1.00 51.19 221 ASP A N 1
ATOM 1666 C CA . AS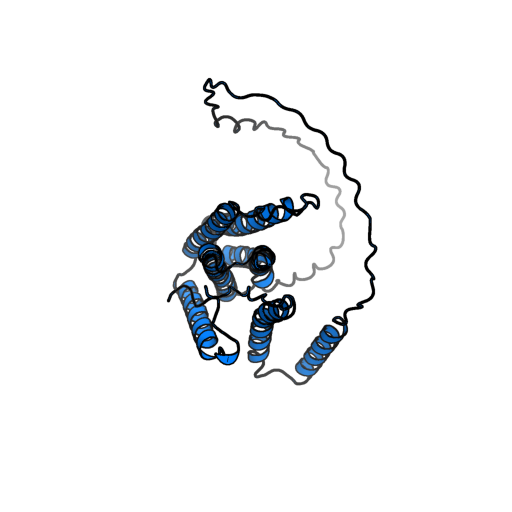P A 1 221 ? 7.643 12.788 -18.775 1.00 51.19 221 ASP A CA 1
ATOM 1667 C C . ASP A 1 221 ? 7.559 14.118 -19.555 1.00 51.19 221 ASP A C 1
ATOM 1669 O O . ASP A 1 221 ? 6.746 14.246 -20.469 1.00 51.19 221 ASP A O 1
ATOM 1673 N N . VAL A 1 222 ? 8.398 15.120 -19.252 1.00 47.19 222 VAL A N 1
ATOM 1674 C CA . VAL A 1 222 ? 8.410 16.408 -19.975 1.00 47.19 222 VAL A CA 1
ATOM 1675 C C . VAL A 1 222 ? 9.084 16.262 -21.356 1.00 47.19 222 VAL A C 1
ATOM 1677 O O . VAL A 1 222 ? 10.214 16.686 -21.584 1.00 47.19 222 VAL A O 1
ATOM 1680 N N . GLU A 1 223 ? 8.379 15.579 -22.257 1.00 48.16 223 GLU A N 1
ATOM 1681 C CA . GLU A 1 223 ? 8.228 15.762 -23.712 1.00 48.16 223 GLU A CA 1
ATOM 1682 C C . GLU A 1 223 ? 9.433 15.971 -24.655 1.00 48.16 223 GLU A C 1
ATOM 1684 O O . GLU A 1 223 ? 9.206 16.049 -25.860 1.00 48.16 223 GLU A O 1
ATOM 1689 N N . ASN A 1 224 ? 10.702 16.025 -24.231 1.00 43.28 224 ASN A N 1
ATOM 1690 C CA . ASN A 1 224 ? 11.750 16.493 -25.159 1.00 43.28 224 ASN A CA 1
ATOM 1691 C C . ASN A 1 224 ? 13.151 15.882 -25.059 1.00 43.28 224 ASN A C 1
ATOM 1693 O O . ASN A 1 224 ? 14.127 16.530 -25.436 1.00 43.28 224 ASN A O 1
ATOM 1697 N N . ILE A 1 225 ? 13.290 14.608 -24.686 1.00 43.91 225 ILE A N 1
ATOM 1698 C CA . ILE A 1 225 ? 14.538 13.887 -24.995 1.00 43.91 225 ILE A CA 1
ATOM 1699 C C . ILE A 1 225 ? 14.242 12.676 -25.869 1.00 43.91 225 ILE A C 1
ATOM 1701 O O . ILE A 1 225 ? 14.085 11.538 -25.436 1.00 43.91 225 ILE A O 1
ATOM 1705 N N . LYS A 1 226 ? 14.178 12.985 -27.163 1.00 41.00 226 LYS A N 1
ATOM 1706 C CA . LYS A 1 226 ? 14.365 12.053 -28.268 1.00 41.00 226 LYS A CA 1
ATOM 1707 C C . LYS A 1 226 ? 15.560 11.124 -28.002 1.00 41.00 226 LYS A C 1
ATOM 1709 O O . LYS A 1 226 ? 16.690 11.578 -27.881 1.00 41.00 226 LYS A O 1
ATOM 1714 N N . VAL A 1 227 ? 15.269 9.826 -28.068 1.00 42.22 227 VAL A N 1
ATOM 1715 C CA . VAL A 1 227 ? 16.144 8.742 -28.545 1.00 42.22 227 VAL A CA 1
ATOM 1716 C C . VAL A 1 227 ? 17.449 8.540 -27.762 1.00 42.22 227 VAL A C 1
ATOM 1718 O O . VAL A 1 227 ? 18.547 8.730 -28.271 1.00 42.22 227 VAL A O 1
ATOM 1721 N N . GLY A 1 228 ? 17.311 8.034 -26.539 1.00 42.59 228 GLY A N 1
ATOM 1722 C CA . GLY A 1 228 ? 18.346 7.263 -25.854 1.00 42.59 228 GLY A CA 1
ATOM 1723 C C . GLY A 1 228 ? 17.673 6.304 -24.877 1.00 42.59 228 GLY A C 1
ATOM 1724 O O . GLY A 1 228 ? 16.969 6.741 -23.974 1.00 42.59 228 GLY A O 1
ATOM 1725 N N . SER A 1 229 ? 17.837 5.000 -25.075 1.00 51.91 229 SER A N 1
ATOM 1726 C CA . SER A 1 229 ? 17.193 3.887 -24.351 1.00 51.91 229 SER A CA 1
ATOM 1727 C C . SER A 1 229 ? 17.450 3.824 -22.828 1.00 51.91 229 SER A C 1
ATOM 1729 O O . SER A 1 229 ? 16.911 2.952 -22.148 1.00 51.91 229 SER A O 1
ATOM 1731 N N . ASP A 1 230 ? 18.180 4.786 -22.260 1.00 53.03 230 ASP A N 1
ATOM 1732 C CA . ASP A 1 230 ? 18.772 4.699 -20.919 1.00 53.03 230 ASP A CA 1
ATOM 1733 C C . ASP A 1 230 ? 18.087 5.576 -19.852 1.00 53.03 230 ASP A C 1
ATOM 1735 O O . ASP A 1 230 ? 18.571 5.676 -18.730 1.00 53.03 230 ASP A O 1
ATOM 1739 N N . SER A 1 231 ? 16.919 6.165 -20.137 1.00 55.62 231 SER A N 1
ATOM 1740 C CA . SER A 1 231 ? 16.199 7.068 -19.207 1.00 55.62 231 SER A CA 1
ATOM 1741 C C . SER A 1 231 ? 15.774 6.432 -17.860 1.00 55.62 231 SER A C 1
ATOM 1743 O O . SER A 1 231 ? 15.343 7.145 -16.952 1.00 55.62 231 SER A O 1
ATOM 1745 N N . ILE A 1 232 ? 15.898 5.109 -17.683 1.00 55.19 232 ILE A N 1
ATOM 1746 C CA . ILE A 1 232 ? 15.573 4.417 -16.417 1.00 55.19 232 ILE A CA 1
ATOM 1747 C C . ILE A 1 232 ? 16.760 3.760 -15.719 1.00 55.19 232 ILE A C 1
ATOM 1749 O O . ILE A 1 232 ? 16.633 3.419 -14.541 1.00 55.19 232 ILE A O 1
ATOM 1753 N N . ALA A 1 233 ? 17.917 3.653 -16.377 1.00 61.88 233 ALA A N 1
ATOM 1754 C CA . ALA A 1 233 ? 19.110 3.117 -15.739 1.00 61.88 233 ALA A CA 1
ATOM 1755 C C . ALA A 1 233 ? 19.461 3.989 -14.516 1.00 61.88 233 ALA A C 1
ATOM 1757 O O . ALA A 1 233 ? 19.818 5.157 -14.648 1.00 61.88 233 ALA A O 1
ATOM 1758 N N . GLY A 1 234 ? 19.272 3.440 -13.312 1.00 69.81 234 GLY A N 1
ATOM 1759 C CA . GLY A 1 234 ? 19.502 4.126 -12.034 1.00 69.81 234 GLY A CA 1
ATOM 1760 C C . GLY A 1 234 ? 18.256 4.646 -11.300 1.00 69.81 234 GLY A C 1
ATOM 1761 O O . GLY A 1 234 ? 18.354 4.949 -10.110 1.00 69.81 234 GLY A O 1
ATOM 1762 N N . LYS A 1 235 ? 17.076 4.693 -11.938 1.00 76.50 235 LYS A N 1
ATOM 1763 C CA . LYS A 1 235 ? 15.817 5.125 -11.287 1.00 76.50 235 LYS A CA 1
ATOM 1764 C C . LYS A 1 235 ? 15.183 4.032 -10.429 1.00 76.50 235 LYS A C 1
ATOM 1766 O O . LYS A 1 235 ? 14.535 4.324 -9.426 1.00 76.50 235 LYS A O 1
ATOM 1771 N N . GLU A 1 236 ? 15.415 2.778 -10.795 1.00 83.56 236 GLU A N 1
ATOM 1772 C CA . GLU A 1 236 ? 14.911 1.590 -10.099 1.00 83.56 236 GLU A CA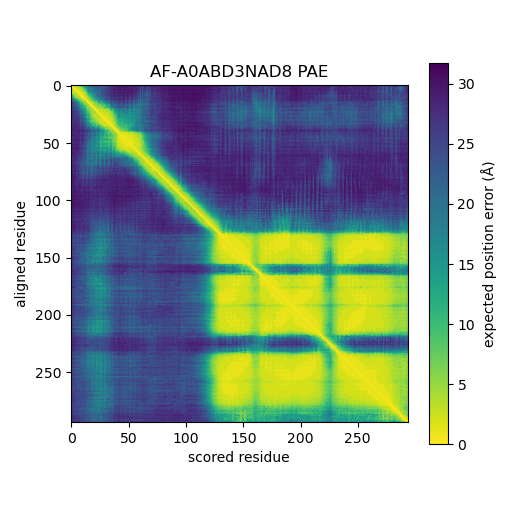 1
ATOM 1773 C C . GLU A 1 236 ? 15.271 1.611 -8.614 1.00 83.56 236 GLU A C 1
ATOM 1775 O O . GLU A 1 236 ? 14.419 1.359 -7.770 1.00 83.56 236 GLU A O 1
ATOM 1780 N N . THR A 1 237 ? 16.494 2.020 -8.274 1.00 87.88 237 THR A N 1
ATOM 1781 C CA . THR A 1 237 ? 16.955 2.125 -6.885 1.00 87.88 237 THR A CA 1
ATOM 1782 C C . THR A 1 237 ? 16.117 3.102 -6.062 1.00 87.88 237 THR A C 1
ATOM 1784 O O . THR A 1 237 ? 15.861 2.845 -4.887 1.00 87.88 237 THR A O 1
ATOM 1787 N N . ILE A 1 238 ? 15.685 4.223 -6.648 1.00 89.19 238 ILE A N 1
ATOM 1788 C CA . ILE A 1 238 ? 14.851 5.216 -5.954 1.00 89.19 238 ILE A CA 1
ATOM 1789 C C . ILE A 1 238 ? 13.460 4.635 -5.710 1.00 89.19 238 ILE A C 1
ATOM 1791 O O . ILE A 1 238 ? 12.945 4.732 -4.598 1.00 89.19 238 ILE A O 1
ATOM 1795 N N . V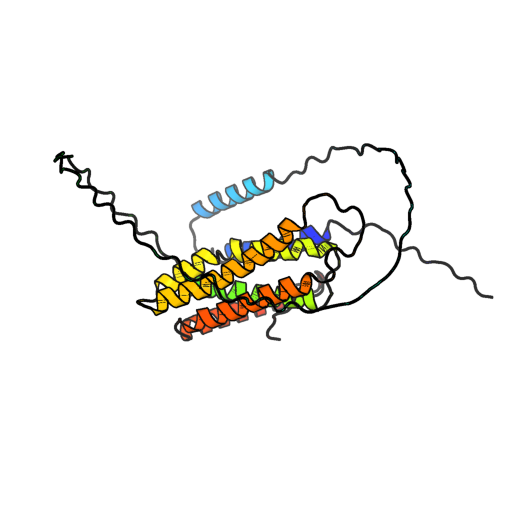AL A 1 239 ? 12.887 3.974 -6.719 1.00 90.50 239 VAL A N 1
ATOM 1796 C CA . VAL A 1 239 ? 11.574 3.326 -6.606 1.00 90.50 239 VAL A CA 1
ATOM 1797 C C . VAL A 1 239 ? 11.612 2.194 -5.582 1.00 90.50 239 VAL A C 1
ATOM 1799 O O . VAL A 1 239 ? 10.766 2.160 -4.696 1.00 90.50 239 VAL A O 1
ATOM 1802 N N . ILE A 1 240 ? 12.614 1.313 -5.641 1.00 93.00 240 ILE A N 1
ATOM 1803 C CA . ILE A 1 240 ? 12.798 0.209 -4.689 1.00 93.00 240 ILE A CA 1
ATOM 1804 C C . ILE A 1 240 ? 12.913 0.751 -3.261 1.00 93.00 240 ILE A C 1
ATOM 1806 O O . ILE A 1 240 ? 12.195 0.277 -2.384 1.00 93.00 240 ILE A O 1
ATOM 1810 N N . LYS A 1 241 ? 13.734 1.786 -3.033 1.00 95.44 241 LYS A N 1
ATOM 1811 C CA . LYS A 1 241 ? 13.858 2.429 -1.713 1.00 95.44 241 LYS A CA 1
ATOM 1812 C C . LYS A 1 241 ? 12.549 3.064 -1.247 1.00 95.44 241 LYS A C 1
ATOM 1814 O O . LYS A 1 241 ? 12.211 2.968 -0.070 1.00 95.44 241 LYS A O 1
ATOM 1819 N N . GLY A 1 242 ? 11.799 3.687 -2.156 1.00 95.50 242 GLY A N 1
ATOM 1820 C CA . GLY A 1 242 ? 10.471 4.219 -1.858 1.00 95.50 242 GLY A CA 1
ATOM 1821 C C . GLY A 1 242 ? 9.500 3.114 -1.433 1.00 95.50 242 GLY A C 1
ATOM 1822 O O . GLY A 1 242 ? 8.877 3.220 -0.381 1.00 95.50 242 GLY A O 1
ATOM 1823 N N . LEU A 1 243 ? 9.423 2.016 -2.194 1.00 96.06 243 LEU A N 1
ATOM 1824 C CA . LEU A 1 243 ? 8.580 0.856 -1.878 1.00 96.06 243 LEU A CA 1
ATOM 1825 C C . LEU A 1 243 ? 9.001 0.171 -0.565 1.00 96.06 243 LEU A C 1
ATOM 1827 O O . LEU A 1 243 ? 8.146 -0.263 0.205 1.00 96.06 243 LEU A O 1
ATOM 1831 N N . GLU A 1 244 ? 10.302 0.092 -0.280 1.00 97.12 244 GLU A N 1
ATOM 1832 C CA . GLU A 1 244 ? 10.836 -0.381 1.004 1.00 97.12 244 GLU A CA 1
ATOM 1833 C C . GLU A 1 244 ? 10.409 0.508 2.172 1.00 97.12 244 GLU A C 1
ATOM 1835 O O . GLU A 1 244 ? 9.960 -0.017 3.194 1.00 97.12 244 GLU A O 1
ATOM 1840 N N . SER A 1 245 ? 10.491 1.832 2.010 1.00 97.94 245 SER A N 1
ATOM 1841 C CA . SER A 1 245 ? 10.029 2.789 3.019 1.00 97.94 245 SER A CA 1
ATOM 1842 C C . SER A 1 245 ? 8.540 2.609 3.303 1.00 97.94 245 SER A C 1
ATOM 1844 O O . SER A 1 245 ? 8.150 2.514 4.461 1.00 97.94 245 SER A O 1
ATOM 1846 N N . VAL A 1 246 ? 7.718 2.459 2.259 1.00 98.19 246 VAL A N 1
ATOM 1847 C CA . VAL A 1 246 ? 6.274 2.200 2.398 1.00 98.19 246 VAL A CA 1
ATOM 1848 C C . VAL A 1 246 ? 6.016 0.924 3.196 1.00 98.19 246 VAL A C 1
ATOM 1850 O O . VAL A 1 246 ? 5.184 0.934 4.099 1.00 98.19 246 VAL A O 1
ATOM 1853 N N . ARG A 1 247 ? 6.730 -0.174 2.907 1.00 97.94 247 ARG A N 1
ATOM 1854 C CA . ARG A 1 247 ? 6.577 -1.429 3.665 1.00 97.94 247 ARG A CA 1
ATOM 1855 C C . ARG A 1 247 ? 6.932 -1.260 5.133 1.00 97.94 247 ARG A C 1
ATOM 1857 O O . ARG A 1 247 ? 6.170 -1.711 5.979 1.00 97.94 247 ARG A O 1
ATOM 1864 N N . ARG A 1 248 ? 8.069 -0.624 5.422 1.00 98.44 248 ARG A N 1
ATOM 1865 C CA . ARG A 1 248 ? 8.529 -0.381 6.792 1.00 98.44 248 ARG A CA 1
ATOM 1866 C C . ARG A 1 248 ? 7.520 0.468 7.564 1.00 98.44 248 ARG A C 1
ATOM 1868 O O . ARG A 1 248 ? 7.154 0.099 8.673 1.00 98.44 248 ARG A O 1
ATOM 1875 N N . ASP A 1 249 ? 7.047 1.552 6.958 1.00 98.56 249 ASP A N 1
ATOM 1876 C CA . ASP A 1 249 ? 6.082 2.456 7.579 1.00 98.56 249 ASP A CA 1
ATOM 1877 C C . ASP A 1 249 ? 4.724 1.748 7.781 1.00 98.56 249 ASP A C 1
ATOM 1879 O O . ASP A 1 249 ? 4.096 1.907 8.824 1.00 98.56 249 ASP A O 1
ATOM 1883 N N . ILE A 1 250 ? 4.279 0.894 6.846 1.00 98.50 250 ILE A N 1
ATOM 1884 C CA . ILE A 1 250 ? 3.083 0.055 7.052 1.00 98.50 250 ILE A CA 1
ATOM 1885 C C . ILE A 1 250 ? 3.304 -0.960 8.184 1.00 98.50 250 ILE A C 1
ATOM 1887 O O . ILE A 1 250 ? 2.417 -1.137 9.015 1.00 98.50 250 ILE A O 1
ATOM 1891 N N . ASP A 1 251 ? 4.457 -1.625 8.241 1.00 98.50 251 ASP A N 1
ATOM 1892 C CA . ASP A 1 251 ? 4.756 -2.597 9.297 1.00 98.50 251 ASP A CA 1
ATO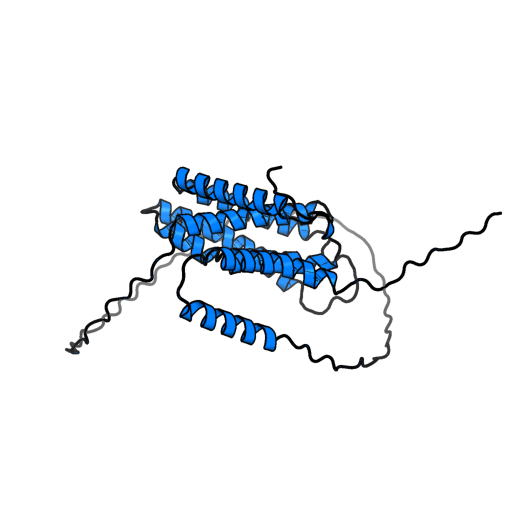M 1893 C C . ASP A 1 251 ? 4.767 -1.928 10.681 1.00 98.50 251 ASP A C 1
ATOM 1895 O O . ASP A 1 251 ? 4.160 -2.456 11.613 1.00 98.50 251 ASP A O 1
ATOM 1899 N N . GLU A 1 252 ? 5.352 -0.733 10.797 1.00 98.56 252 GLU A N 1
ATOM 1900 C CA . GLU A 1 252 ? 5.294 0.096 12.007 1.00 98.56 252 GLU A CA 1
ATOM 1901 C C . GLU A 1 252 ? 3.853 0.527 12.330 1.00 98.56 252 GLU A C 1
ATOM 1903 O O . GLU A 1 252 ? 3.406 0.386 13.471 1.00 98.56 252 GLU A O 1
ATOM 1908 N N . PHE A 1 253 ? 3.082 0.965 11.330 1.00 98.69 253 PHE A N 1
ATOM 1909 C CA . PHE A 1 253 ? 1.674 1.338 11.490 1.00 98.69 253 PHE A CA 1
ATOM 1910 C C . PHE A 1 253 ? 0.826 0.194 12.069 1.00 98.69 253 PHE A C 1
ATOM 1912 O O . PHE A 1 253 ? -0.032 0.420 12.923 1.00 98.69 253 PHE A O 1
ATOM 1919 N N . LEU A 1 254 ? 1.075 -1.045 11.644 1.00 98.50 254 LEU A N 1
ATOM 1920 C CA . LEU A 1 254 ? 0.331 -2.218 12.107 1.00 98.50 254 LEU A CA 1
ATOM 1921 C C . LEU A 1 254 ? 0.637 -2.597 13.565 1.00 98.50 254 LEU A C 1
ATOM 1923 O O . LEU A 1 254 ? -0.170 -3.293 14.182 1.00 98.50 254 LEU A O 1
ATOM 1927 N N . THR A 1 255 ? 1.743 -2.119 14.147 1.00 98.56 255 THR A N 1
ATOM 1928 C CA . THR A 1 255 ? 2.064 -2.366 15.568 1.00 98.56 255 THR A CA 1
ATOM 1929 C C . THR A 1 255 ? 1.120 -1.644 16.533 1.00 98.56 255 THR A C 1
ATOM 1931 O O . THR A 1 255 ? 0.976 -2.068 17.678 1.00 98.56 255 THR A O 1
ATOM 1934 N N . TYR A 1 256 ? 0.429 -0.592 16.076 1.00 98.50 256 TYR A N 1
ATOM 1935 C CA . TYR A 1 256 ? -0.540 0.154 16.884 1.00 98.50 256 TYR A CA 1
ATOM 1936 C C . TYR A 1 256 ? -1.892 -0.554 17.037 1.00 98.50 256 TYR A C 1
ATOM 1938 O O . TYR A 1 256 ? -2.722 -0.109 17.833 1.00 98.50 256 TYR A O 1
ATOM 1946 N N . PHE A 1 257 ? -2.143 -1.619 16.272 1.00 98.44 257 PHE A N 1
ATOM 1947 C CA . PHE A 1 257 ? -3.428 -2.310 16.243 1.00 98.44 257 PHE A CA 1
ATOM 1948 C C . PHE A 1 257 ? -3.363 -3.673 16.947 1.00 98.44 257 PHE A C 1
ATOM 1950 O O . PHE A 1 257 ? -2.291 -4.283 17.029 1.00 98.44 257 PHE A O 1
ATOM 1957 N N . PRO A 1 258 ? -4.511 -4.175 17.443 1.00 98.25 258 PRO A N 1
ATOM 1958 C CA . PRO A 1 258 ? -4.619 -5.532 17.965 1.00 98.25 258 PRO A CA 1
ATOM 1959 C C . PRO A 1 258 ? -4.141 -6.568 16.936 1.00 98.25 258 PRO A C 1
ATOM 1961 O O . PRO A 1 258 ? -4.557 -6.542 15.773 1.00 98.25 258 PRO A O 1
ATOM 1964 N N . GLN A 1 259 ? -3.222 -7.447 17.349 1.00 98.25 259 GLN A N 1
ATOM 1965 C CA . GLN A 1 259 ? -2.564 -8.384 16.430 1.00 98.25 259 GLN A CA 1
ATOM 1966 C C . GLN A 1 259 ? -3.504 -9.481 15.924 1.00 98.25 259 GLN A C 1
ATOM 1968 O O . GLN A 1 259 ? -3.319 -9.950 14.810 1.00 98.25 259 GLN A O 1
ATOM 1973 N N . ASP A 1 260 ? -4.555 -9.815 16.669 1.00 98.31 260 ASP A N 1
ATOM 1974 C CA . ASP A 1 260 ? -5.633 -10.717 16.251 1.00 98.31 260 ASP A CA 1
ATOM 1975 C C . ASP A 1 260 ? -6.313 -10.241 14.956 1.00 98.31 260 ASP A C 1
ATOM 1977 O O . ASP A 1 260 ? -6.437 -11.008 14.001 1.00 98.31 260 ASP A O 1
ATOM 1981 N N . ILE A 1 261 ? -6.663 -8.953 14.873 1.00 97.94 261 ILE A N 1
ATOM 1982 C CA . ILE A 1 261 ? -7.290 -8.365 13.676 1.00 97.94 261 ILE A CA 1
ATOM 1983 C C . ILE A 1 261 ? -6.300 -8.337 12.502 1.00 97.94 261 ILE A C 1
ATOM 1985 O O . ILE A 1 261 ? -6.669 -8.570 11.346 1.00 97.94 261 ILE A O 1
ATOM 1989 N N . VAL A 1 262 ? -5.027 -8.045 12.782 1.00 98.25 262 VAL A N 1
ATOM 1990 C CA . VAL A 1 262 ? -3.969 -8.012 11.762 1.00 98.25 262 VAL A CA 1
ATOM 1991 C C . VAL A 1 262 ? -3.702 -9.416 11.211 1.00 98.25 262 VAL A C 1
ATOM 1993 O O . VAL A 1 262 ? -3.561 -9.582 9.998 1.00 98.25 262 VAL A O 1
ATOM 1996 N N . GLU A 1 263 ? -3.645 -10.430 12.070 1.00 98.12 263 GLU A N 1
ATOM 1997 C CA . GLU A 1 263 ? -3.450 -11.830 11.691 1.00 98.12 263 GLU A CA 1
ATOM 1998 C C . GLU A 1 263 ? -4.647 -12.394 10.928 1.00 98.12 263 GLU A C 1
ATOM 2000 O O . GLU A 1 263 ? -4.446 -13.077 9.922 1.00 98.12 263 GLU A O 1
ATOM 2005 N N . GLU A 1 264 ? -5.876 -12.057 11.323 1.00 97.75 264 GLU A N 1
ATOM 2006 C CA . GLU A 1 264 ? -7.083 -12.428 10.578 1.00 97.75 264 GLU A CA 1
ATOM 2007 C C . GLU A 1 264 ? -7.038 -11.875 9.144 1.00 97.75 264 GLU A C 1
ATOM 2009 O O . GLU A 1 264 ? -7.245 -12.611 8.174 1.00 97.75 264 GLU A O 1
ATOM 2014 N N . ALA A 1 265 ? -6.686 -10.596 8.986 1.00 97.69 265 ALA A N 1
ATOM 2015 C CA . ALA A 1 265 ? -6.546 -9.981 7.671 1.00 97.69 265 ALA A CA 1
ATOM 2016 C C . ALA A 1 265 ? -5.400 -10.605 6.849 1.00 97.69 265 ALA A C 1
ATOM 2018 O O . ALA A 1 265 ? -5.572 -10.855 5.653 1.00 97.69 265 ALA A O 1
ATOM 2019 N N . LYS A 1 266 ? -4.252 -10.913 7.474 1.00 97.19 266 LYS A N 1
ATOM 2020 C CA . LYS A 1 266 ? -3.134 -11.628 6.824 1.00 97.19 266 LYS A CA 1
ATOM 2021 C C . LYS A 1 266 ? -3.546 -13.025 6.361 1.00 97.19 266 LYS A C 1
ATOM 2023 O O . LYS A 1 266 ? -3.227 -13.407 5.235 1.00 97.19 266 LYS A O 1
ATOM 2028 N N . LYS A 1 267 ? -4.264 -13.772 7.203 1.00 97.31 267 LYS A N 1
ATOM 2029 C CA . LYS A 1 267 ? -4.775 -15.110 6.887 1.00 97.31 267 LYS A CA 1
ATOM 2030 C C . LYS A 1 267 ? -5.711 -15.059 5.685 1.00 97.31 267 LYS A C 1
ATOM 2032 O O . LYS A 1 267 ? -5.523 -15.822 4.743 1.00 97.31 267 LYS A O 1
ATOM 2037 N N . LYS A 1 268 ? -6.649 -14.110 5.676 1.00 96.56 268 LYS A N 1
ATOM 2038 C CA . LYS A 1 268 ? -7.566 -13.904 4.552 1.00 96.56 268 LYS A CA 1
ATOM 2039 C C . LYS A 1 268 ? -6.825 -13.633 3.237 1.00 96.56 268 LYS A C 1
ATOM 2041 O O . LYS A 1 268 ? -7.136 -14.250 2.225 1.00 96.56 268 LYS A O 1
ATOM 2046 N N . ILE A 1 269 ? -5.817 -12.759 3.253 1.00 95.44 269 ILE A N 1
ATOM 2047 C CA . ILE A 1 269 ? -4.995 -12.474 2.064 1.00 95.44 269 ILE A CA 1
ATOM 2048 C C . ILE A 1 269 ? -4.256 -13.735 1.592 1.00 95.44 269 ILE A C 1
ATOM 2050 O O . ILE A 1 269 ? -4.212 -14.012 0.395 1.00 95.44 269 ILE A O 1
ATOM 2054 N N . ALA A 1 270 ? -3.702 -14.525 2.515 1.00 93.81 270 ALA A N 1
ATOM 2055 C CA . ALA A 1 270 ? -3.013 -15.766 2.177 1.00 93.81 270 ALA A CA 1
ATOM 2056 C C . ALA A 1 270 ? -3.951 -16.803 1.533 1.00 93.81 270 ALA A C 1
ATOM 2058 O O . ALA A 1 270 ? -3.573 -17.422 0.538 1.00 93.81 270 ALA A O 1
ATOM 2059 N N . GLU A 1 271 ? -5.167 -16.961 2.062 1.00 95.19 271 GLU A N 1
ATOM 2060 C CA . GLU A 1 271 ? -6.203 -17.831 1.492 1.00 95.19 271 GLU A CA 1
ATOM 2061 C C . GLU A 1 271 ? -6.610 -17.376 0.086 1.00 95.19 271 GLU A C 1
ATOM 2063 O O . GLU A 1 271 ? -6.624 -18.188 -0.838 1.00 95.19 271 GLU A O 1
ATOM 2068 N N . GLU A 1 272 ? -6.867 -16.079 -0.105 1.00 92.00 272 GLU A N 1
ATOM 2069 C CA . GLU A 1 272 ? -7.202 -15.507 -1.415 1.00 92.00 272 GLU A CA 1
ATOM 2070 C C . GLU A 1 272 ? -6.068 -15.713 -2.429 1.00 92.00 272 GLU A C 1
ATOM 2072 O O . GLU A 1 272 ? -6.314 -16.063 -3.580 1.00 92.00 272 GLU A O 1
ATOM 2077 N N . ASN A 1 273 ? -4.812 -15.562 -2.011 1.00 90.06 273 ASN A N 1
ATOM 2078 C CA . ASN A 1 273 ? -3.666 -15.790 -2.887 1.00 90.06 273 ASN A CA 1
ATOM 2079 C C . ASN A 1 273 ? -3.480 -17.266 -3.257 1.00 90.06 273 ASN A C 1
ATOM 2081 O O . ASN A 1 273 ? -3.073 -17.574 -4.376 1.00 90.06 273 ASN A O 1
ATOM 2085 N N . GLU A 1 274 ? -3.755 -18.178 -2.328 1.00 91.25 274 GLU A N 1
ATOM 2086 C CA . GLU A 1 274 ? -3.713 -19.617 -2.584 1.00 91.25 274 GLU A CA 1
ATOM 2087 C C . GLU A 1 274 ? -4.846 -20.042 -3.531 1.00 91.25 274 GLU A C 1
ATOM 2089 O O . GLU A 1 274 ? -4.606 -20.832 -4.443 1.00 91.25 274 GLU A O 1
ATOM 2094 N N . LEU A 1 275 ? -6.051 -19.482 -3.374 1.00 91.56 275 LEU A N 1
ATOM 2095 C CA . LEU A 1 275 ? -7.160 -19.688 -4.310 1.00 91.56 275 LEU A CA 1
ATOM 2096 C C . LEU A 1 275 ? -6.823 -19.146 -5.700 1.00 91.56 275 LEU A C 1
ATOM 2098 O O . LEU A 1 275 ? -6.918 -19.889 -6.672 1.00 91.56 275 LEU A O 1
ATOM 2102 N N . ASN A 1 276 ? -6.313 -17.915 -5.788 1.00 86.25 276 ASN A N 1
ATOM 2103 C CA . ASN A 1 276 ? -5.877 -17.323 -7.054 1.00 86.25 276 ASN A CA 1
ATOM 2104 C C . ASN A 1 276 ? -4.803 -18.171 -7.750 1.00 86.25 276 ASN A C 1
ATOM 2106 O O . ASN A 1 276 ? -4.798 -18.278 -8.972 1.00 86.25 276 ASN A O 1
ATOM 2110 N N . PHE A 1 277 ? -3.896 -18.787 -6.989 1.00 86.38 277 PHE A N 1
ATOM 2111 C CA . PHE A 1 277 ? -2.884 -19.683 -7.545 1.00 86.38 277 PHE A CA 1
ATOM 2112 C C . PHE A 1 277 ? -3.488 -20.992 -8.074 1.00 86.38 277 PHE A C 1
ATOM 2114 O O . PHE A 1 277 ? -3.057 -21.481 -9.115 1.00 86.38 277 PHE A O 1
ATOM 2121 N N . ARG A 1 278 ? -4.480 -21.560 -7.377 1.00 91.12 278 ARG A N 1
ATOM 2122 C CA . ARG A 1 278 ? -5.166 -22.799 -7.788 1.00 91.12 278 ARG A CA 1
ATOM 2123 C C . ARG A 1 278 ? -6.083 -22.602 -8.990 1.00 91.12 278 ARG A C 1
ATOM 2125 O O . ARG A 1 278 ? -6.210 -23.513 -9.799 1.00 91.12 278 ARG A O 1
ATOM 2132 N N . GLU A 1 279 ? -6.728 -21.444 -9.081 1.00 89.25 279 GLU A N 1
ATOM 2133 C CA . GLU A 1 279 ? -7.667 -21.098 -10.156 1.00 89.25 279 GLU A CA 1
ATOM 2134 C C . GLU A 1 279 ? -6.967 -20.577 -11.417 1.00 89.25 279 GLU A C 1
ATOM 2136 O O . GLU A 1 279 ? -7.606 -20.399 -12.454 1.00 89.25 279 GLU A O 1
ATOM 2141 N N . PHE A 1 280 ? -5.657 -20.336 -11.354 1.00 87.81 280 PHE A N 1
ATOM 2142 C CA . PHE A 1 280 ? -4.902 -19.851 -12.497 1.00 87.81 280 PHE A CA 1
ATOM 2143 C C . PHE A 1 280 ? -4.757 -20.939 -13.570 1.00 87.81 280 PHE A C 1
ATOM 2145 O O . PHE A 1 280 ? -4.138 -21.977 -13.339 1.00 87.81 280 PHE A O 1
ATOM 2152 N N . ASP A 1 281 ? -5.293 -20.675 -14.763 1.00 88.12 281 ASP A N 1
ATOM 2153 C CA . ASP A 1 281 ? -5.191 -21.566 -15.918 1.00 88.12 281 ASP A CA 1
ATOM 2154 C C . ASP A 1 281 ? -3.759 -21.548 -16.499 1.00 88.12 281 ASP A C 1
ATOM 2156 O O . ASP A 1 281 ? -3.326 -20.514 -17.024 1.00 88.12 281 ASP A O 1
ATOM 2160 N N . PRO A 1 282 ? -3.015 -22.675 -16.469 1.00 87.81 282 PRO A N 1
ATOM 2161 C CA . PRO A 1 282 ? -1.668 -22.753 -17.035 1.00 87.81 282 PRO A CA 1
ATOM 2162 C C . PRO A 1 282 ? -1.612 -22.451 -18.539 1.00 87.81 282 PRO A C 1
ATOM 2164 O O . PRO A 1 282 ? -0.546 -22.109 -19.056 1.00 87.81 282 PRO A O 1
ATOM 2167 N N . VAL A 1 283 ? -2.736 -22.565 -19.256 1.00 87.88 283 VAL A N 1
ATOM 2168 C CA . VAL A 1 283 ? -2.822 -22.255 -20.692 1.00 87.88 283 VAL A CA 1
ATOM 2169 C C . VAL A 1 283 ? -2.654 -20.754 -20.950 1.00 87.88 283 VAL A C 1
ATOM 2171 O O . VAL A 1 283 ? -2.133 -20.368 -21.997 1.00 87.88 283 VAL A O 1
ATOM 2174 N N . LEU A 1 284 ? -3.018 -19.902 -19.986 1.00 79.62 284 LEU A N 1
ATOM 2175 C CA . LEU A 1 284 ? -2.874 -18.445 -20.090 1.00 79.62 284 LEU A CA 1
ATOM 2176 C C . LEU A 1 284 ? -1.426 -17.963 -19.886 1.00 79.62 284 LEU A C 1
ATOM 2178 O O . LEU A 1 284 ? -1.130 -16.790 -20.120 1.00 79.62 284 LEU A O 1
ATOM 2182 N N . GLY A 1 285 ? -0.511 -18.852 -19.487 1.00 81.12 285 GLY A N 1
ATOM 2183 C CA . GLY A 1 285 ? 0.921 -18.579 -19.394 1.00 81.12 285 GLY A CA 1
ATOM 2184 C C . GLY A 1 285 ? 1.533 -18.963 -18.049 1.00 81.12 285 GLY A C 1
ATOM 2185 O O . GLY A 1 285 ? 0.986 -19.743 -17.281 1.00 81.12 285 GLY A O 1
ATOM 2186 N N . VAL A 1 286 ? 2.715 -18.418 -17.759 1.00 81.19 286 VAL A N 1
ATOM 2187 C CA . VAL A 1 286 ? 3.369 -18.577 -16.452 1.00 81.19 286 VAL A CA 1
ATOM 2188 C C . VAL A 1 286 ? 2.942 -17.420 -15.559 1.00 81.19 286 VAL A C 1
ATOM 2190 O O . VAL A 1 286 ? 3.012 -16.267 -15.985 1.00 81.19 286 VAL A O 1
ATOM 2193 N N . ILE A 1 287 ? 2.559 -17.708 -14.311 1.00 74.44 287 ILE A N 1
ATOM 2194 C CA . ILE A 1 287 ? 2.291 -16.676 -13.302 1.00 74.44 287 ILE A CA 1
ATOM 2195 C C . ILE A 1 287 ? 3.540 -15.799 -13.168 1.00 74.44 287 ILE A C 1
ATOM 2197 O O . ILE A 1 287 ? 4.567 -16.213 -12.627 1.00 74.44 287 ILE A O 1
ATOM 2201 N N . LEU A 1 288 ? 3.448 -14.576 -13.690 1.00 64.00 288 LEU A N 1
ATOM 2202 C CA . LEU A 1 288 ? 4.557 -13.623 -13.725 1.00 64.00 288 LEU A CA 1
ATOM 2203 C C . LEU A 1 288 ? 4.964 -13.154 -12.321 1.00 64.00 288 LEU A C 1
ATOM 2205 O O . LEU A 1 288 ? 6.101 -12.724 -12.139 1.00 64.00 288 LEU A O 1
ATOM 2209 N N . ASN A 1 289 ? 4.067 -13.277 -11.338 1.00 68.50 289 ASN A N 1
ATOM 2210 C CA . ASN A 1 289 ? 4.267 -12.772 -9.988 1.00 68.50 289 ASN A CA 1
ATOM 2211 C C . ASN A 1 289 ? 3.627 -13.684 -8.918 1.00 68.50 289 ASN A C 1
ATOM 2213 O O . ASN A 1 289 ? 2.488 -13.451 -8.507 1.00 68.50 289 ASN A O 1
ATOM 2217 N N . PRO A 1 290 ? 4.310 -14.765 -8.503 1.00 71.81 290 PRO A N 1
ATOM 2218 C CA . PRO A 1 290 ? 3.804 -15.658 -7.466 1.00 71.81 290 PRO A CA 1
ATOM 2219 C C . PRO A 1 290 ? 3.812 -14.986 -6.083 1.00 71.81 290 PRO A C 1
ATOM 2221 O O . PRO A 1 290 ? 4.542 -14.021 -5.846 1.00 71.81 290 PRO A O 1
ATOM 2224 N N . ASN A 1 291 ? 3.012 -15.530 -5.158 1.00 69.94 291 ASN A N 1
ATOM 2225 C CA . ASN A 1 291 ? 2.879 -15.026 -3.788 1.00 69.94 291 ASN A CA 1
ATOM 2226 C C . ASN A 1 291 ? 4.262 -14.826 -3.140 1.00 69.94 291 ASN A C 1
ATOM 2228 O O . ASN A 1 291 ? 5.074 -15.756 -3.137 1.00 69.94 291 ASN A O 1
ATOM 2232 N N . PRO A 1 292 ? 4.544 -13.644 -2.565 1.00 61.88 292 PRO A N 1
ATOM 2233 C CA . PRO A 1 292 ? 5.877 -13.334 -2.098 1.00 61.88 292 PRO A CA 1
ATOM 2234 C C . PRO A 1 292 ? 6.367 -14.129 -0.879 1.00 61.88 292 PRO A C 1
ATOM 2236 O O . PRO A 1 292 ? 7.528 -14.020 -0.495 1.00 61.88 292 PRO A O 1
ATOM 2239 N N . THR A 1 293 ? 5.511 -14.910 -0.237 1.00 62.03 293 THR A N 1
ATOM 2240 C CA . THR A 1 293 ? 5.883 -15.703 0.945 1.00 62.03 293 THR A CA 1
ATOM 2241 C C . THR A 1 293 ? 6.327 -17.132 0.630 1.00 62.03 293 THR A C 1
ATOM 2243 O O . THR A 1 293 ? 6.746 -17.832 1.549 1.00 62.03 293 THR A O 1
ATOM 2246 N N . LYS A 1 294 ? 6.270 -17.551 -0.642 1.00 53.69 294 LYS A N 1
ATOM 2247 C CA . LYS A 1 294 ? 6.839 -18.819 -1.120 1.00 53.69 294 LYS A CA 1
ATOM 2248 C C . LYS A 1 294 ? 8.205 -18.606 -1.774 1.00 53.69 294 LYS A C 1
ATOM 2250 O O . LYS A 1 294 ? 8.443 -17.500 -2.322 1.00 53.69 294 LYS A O 1
#

Solvent-accessible surface area (backbone atoms only — not comparable to full-atom values): 19053 Å² total; per-residue (Å²): 142,82,86,87,77,87,86,78,80,85,87,86,87,84,64,74,68,61,56,52,59,58,44,48,60,54,46,54,54,51,52,56,61,57,69,71,64,86,85,73,61,74,70,56,56,53,56,50,53,52,52,54,54,58,62,61,70,73,71,70,83,85,86,83,84,83,88,82,87,81,84,88,82,90,81,90,86,89,82,90,83,87,86,88,85,89,83,79,88,78,90,76,82,92,77,85,88,86,86,84,87,77,90,82,89,78,89,78,90,76,83,89,77,87,73,90,68,86,73,72,82,73,77,77,73,75,74,74,78,70,72,56,57,63,61,25,53,35,33,50,51,51,39,44,50,51,39,54,54,50,44,49,48,61,72,69,60,76,61,55,82,83,48,61,66,46,56,58,49,49,54,51,42,43,46,61,76,43,34,39,64,61,25,40,58,53,39,25,69,77,46,62,75,67,60,19,55,53,35,41,52,37,38,47,49,24,52,47,34,55,49,52,49,47,50,61,54,58,72,70,63,74,87,74,79,83,88,66,99,57,89,55,78,74,50,57,61,56,48,43,52,34,40,49,48,28,39,52,26,46,57,57,35,54,68,80,46,67,61,68,60,53,48,53,35,51,51,51,52,52,52,53,52,52,49,54,60,71,70,52,59,67,89,84,47,76,82,89,74,69,69,86,91,110

Radius of gyration: 27.97 Å; Cα contacts (8 Å, |Δi|>4): 132; chains: 1; bounding box: 77×67×69 Å

Organism: NCBI:txid382360

Sequence (294 aa):
MIASYPIRAPRGWGEDLVASTCFHVIASIAIVELGRIKHTDRSTAVIMALRLLVLTLVALPCSAFSPVSTKMRQQTSSSLGAAPTPSNELVSTRRSFIHSLTTATTISTFSPLAFAEETPPLPTAATSKRPPLPSCIYNILRVREATQQETRLITTGKFKDVQRANVKLAVKFMVNNYKLSDSVIAASSYLTGNARVSASGVGSSAVQS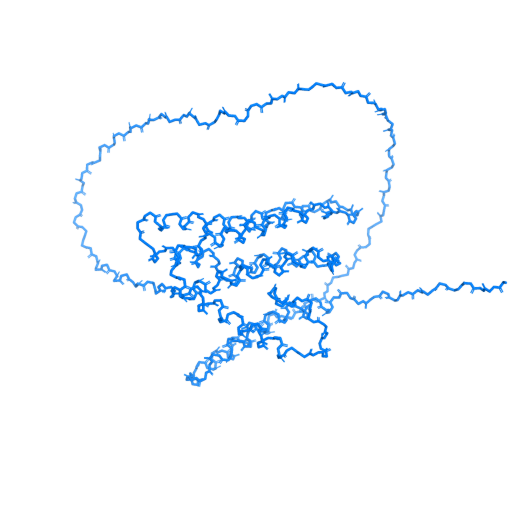LYTILEYFDSSDVENIKVGSDSIAGKETIVIKGLESVRRDIDEFLTYFPQDIVEEAKKKIAEENELNFREFDPVLGVILNPNPTK

Foldseek 3Di:
DDDDDDDDDDDDDPPPVVVVVVCVVVVVVVVVVVVVPPDDDPVVVVVVVVVVVVVVVVPDDDDDDDDDDDDDDDDDDDDDDDDDDDDDDDPDDPDDDPDDDDDDDDDDDDDDDDDPDPDDPDDPPPPPPQDDQLLLLLLLVVLLQLLLLLLCLLVVPPDDPVCPVVSLVSLVCSCPVSVQLSSQLSNLVVDDDPLSVVLSVLSVQLVVLSVVLNVVVVVLPPDDDPDDPCSCVPVSVSSSVSSVSNNVSSVVSCVSDDVVSNVVSVVVVVVVLVVVVVPDDCVSDDPSGHRPVD

Nearest PDB structures (foldseek):
  6xz6-assembly2_C  TM=2.444E-01  e=2.313E+00  Trypanosoma brucei brucei TREU927
  7l16-assembly1_A  TM=3.206E-01  e=8.416E+00  Salmonella enterica subsp. enterica serovar Typhimurium str. LT2

pLDDT: mean 70.86, std 22.82, range [23.59, 98.69]

Mean predicted aligned error: 17.7 Å

Secondary structure (DSSP, 8-state):
--------PPP---SHHHHHHHHHHHHHHHHHHHTT-SS--HHHHHHHHHHHHHHHHT-------PPP---------------------------------------------------PPPP------PPPHHHHHHHHHHHHHHHHHHHHHHHTT---GGGHHHHHHHHHHHHHHTTHHHHHHHHHTTS-HHHHHHHHHHHHHHHHHHHHHHHHHHTT--S---S-TTTTTTTHHHHHHHHHHHHHHHHHHHTTS-HHHHHHHHHHHHHHHHHHHHH--GGG---SS--TT-